Protein AF-A0A1I5FDC3-F1 (afdb_monomer_lite)

Structure (mmCIF, N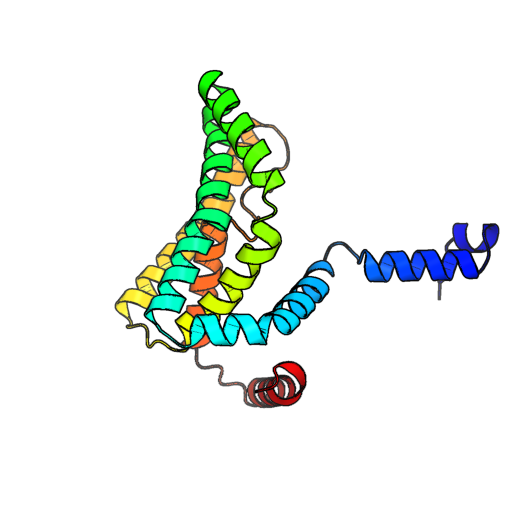/CA/C/O backbone):
data_AF-A0A1I5FDC3-F1
#
_entry.id   AF-A0A1I5FDC3-F1
#
loop_
_atom_site.group_PDB
_atom_site.id
_atom_site.type_symbol
_atom_site.label_atom_id
_atom_site.label_alt_id
_atom_site.label_comp_id
_atom_site.label_asym_id
_atom_site.label_entity_id
_atom_site.label_seq_id
_atom_site.pdbx_PDB_ins_code
_atom_site.Cartn_x
_atom_site.Cartn_y
_atom_site.Cartn_z
_atom_site.occupancy
_atom_site.B_iso_or_equiv
_atom_site.auth_seq_id
_atom_site.auth_comp_id
_atom_site.auth_asym_id
_atom_site.auth_atom_id
_atom_site.pdbx_PDB_model_num
ATOM 1 N N . MET A 1 1 ? -11.153 -38.551 -10.805 1.00 38.12 1 MET A N 1
ATOM 2 C CA . MET A 1 1 ? -10.184 -38.987 -9.777 1.00 38.12 1 MET A CA 1
ATOM 3 C C . MET A 1 1 ? -8.853 -39.238 -10.479 1.00 38.12 1 MET A C 1
ATOM 5 O O . MET A 1 1 ? -8.624 -40.324 -10.981 1.00 38.12 1 MET A O 1
ATOM 9 N N . HIS A 1 2 ? -8.048 -38.188 -10.652 1.00 42.88 2 HIS A N 1
ATOM 10 C CA . HIS A 1 2 ? -6.793 -38.204 -11.417 1.00 42.88 2 HIS A CA 1
ATOM 11 C C . HIS A 1 2 ? -5.701 -37.662 -10.485 1.00 42.88 2 HIS A C 1
ATOM 13 O O . HIS A 1 2 ? -5.327 -36.500 -10.564 1.00 42.88 2 HIS A O 1
ATOM 19 N N . LEU A 1 3 ? -5.344 -38.459 -9.472 1.00 46.28 3 LEU A N 1
ATOM 20 C CA . LEU A 1 3 ? -4.544 -38.018 -8.319 1.00 46.28 3 LEU A CA 1
ATOM 21 C C . LEU A 1 3 ? -3.097 -38.530 -8.324 1.00 46.28 3 LEU A C 1
ATOM 23 O O . LEU A 1 3 ? -2.400 -38.347 -7.336 1.00 46.28 3 LEU A O 1
ATOM 27 N N . MET A 1 4 ? -2.616 -39.148 -9.403 1.00 49.38 4 MET A N 1
ATOM 28 C CA . MET A 1 4 ? -1.212 -39.563 -9.480 1.00 49.38 4 MET A CA 1
ATOM 29 C C . MET A 1 4 ? -0.560 -38.978 -10.721 1.00 49.38 4 MET A C 1
ATOM 31 O O . MET A 1 4 ? -0.825 -39.400 -11.845 1.00 49.38 4 MET A O 1
ATOM 35 N N . ASN A 1 5 ? 0.280 -37.973 -10.478 1.00 59.38 5 ASN A N 1
ATOM 36 C CA . ASN A 1 5 ? 1.200 -37.432 -11.464 1.00 59.38 5 ASN A CA 1
ATOM 37 C C . ASN A 1 5 ? 2.228 -38.531 -11.804 1.00 59.38 5 ASN A C 1
ATOM 39 O O . ASN A 1 5 ? 2.586 -39.325 -10.931 1.00 59.38 5 ASN A O 1
ATOM 43 N N . LYS A 1 6 ? 2.697 -38.617 -13.056 1.00 56.75 6 LYS A N 1
ATOM 44 C CA . LYS A 1 6 ? 3.639 -39.677 -13.495 1.00 56.75 6 LYS A CA 1
ATOM 45 C C . LYS A 1 6 ? 4.889 -39.774 -12.603 1.00 56.75 6 LYS A C 1
ATOM 47 O O . LYS A 1 6 ? 5.353 -40.875 -12.329 1.00 56.75 6 LYS A O 1
ATOM 52 N N . ASP A 1 7 ? 5.328 -38.650 -12.046 1.00 55.31 7 ASP A N 1
ATOM 53 C CA . ASP A 1 7 ? 6.504 -38.551 -11.171 1.00 55.31 7 ASP A CA 1
ATOM 54 C C . ASP A 1 7 ? 6.332 -39.259 -9.812 1.00 55.31 7 ASP A C 1
ATOM 56 O O . ASP A 1 7 ? 7.310 -39.633 -9.162 1.00 55.31 7 ASP A O 1
ATOM 60 N N . THR A 1 8 ? 5.086 -39.465 -9.366 1.00 55.41 8 THR A N 1
ATOM 61 C CA . THR A 1 8 ? 4.764 -40.157 -8.106 1.00 55.41 8 THR A CA 1
ATOM 62 C C . THR A 1 8 ? 4.861 -41.677 -8.230 1.00 55.41 8 THR A C 1
ATOM 64 O O . THR A 1 8 ? 5.078 -42.368 -7.235 1.00 55.41 8 THR A O 1
ATOM 67 N N . LEU A 1 9 ? 4.702 -42.196 -9.450 1.00 59.31 9 LEU A N 1
ATOM 68 C CA . LEU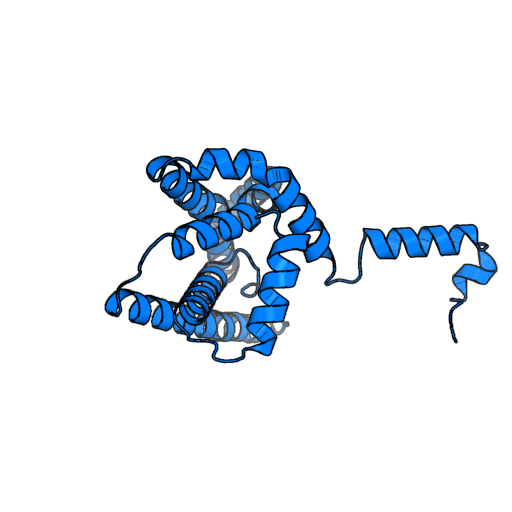 A 1 9 ? 4.831 -43.620 -9.763 1.00 59.31 9 LEU A CA 1
ATOM 69 C C . LEU A 1 9 ? 6.297 -44.060 -9.843 1.00 59.31 9 LEU A C 1
ATOM 71 O O . LEU A 1 9 ? 6.596 -45.182 -9.450 1.00 59.31 9 LEU A O 1
ATOM 75 N N . GLU A 1 10 ? 7.203 -43.186 -10.291 1.00 60.75 10 GLU A N 1
ATOM 76 C CA . GLU A 1 10 ? 8.637 -43.500 -10.413 1.00 60.75 10 GLU A CA 1
ATOM 77 C C . GLU A 1 10 ? 9.413 -43.351 -9.095 1.00 60.75 10 GLU A C 1
ATOM 79 O O . GLU A 1 10 ? 10.285 -44.166 -8.809 1.00 60.75 10 GLU A O 1
ATOM 84 N N . ASN A 1 11 ? 9.083 -42.357 -8.260 1.00 63.50 11 ASN A N 1
ATOM 85 C CA . ASN A 1 11 ? 9.856 -42.030 -7.048 1.00 63.50 11 ASN A CA 1
ATOM 86 C C . ASN A 1 11 ? 9.181 -42.460 -5.727 1.00 63.50 11 ASN A C 1
ATOM 88 O O . ASN A 1 11 ? 9.685 -42.185 -4.635 1.00 63.50 11 ASN A O 1
ATOM 92 N N . GLY A 1 12 ? 8.041 -43.150 -5.815 1.00 72.94 12 GLY A N 1
ATOM 93 C CA . GLY A 1 12 ? 7.299 -43.689 -4.677 1.00 72.94 12 GLY A CA 1
ATOM 94 C C . GLY A 1 12 ? 6.420 -42.673 -3.936 1.00 72.94 12 GLY A C 1
ATOM 95 O O . GLY A 1 12 ? 6.568 -41.454 -4.033 1.00 72.94 12 GLY A O 1
ATOM 96 N N . VAL A 1 13 ? 5.492 -43.202 -3.130 1.00 67.94 13 VAL A N 1
ATOM 97 C CA . VAL A 1 13 ? 4.475 -42.434 -2.378 1.00 67.94 13 VAL A CA 1
ATOM 98 C C . VAL A 1 13 ? 5.097 -41.376 -1.455 1.00 67.94 13 VAL A C 1
ATOM 100 O O . VAL A 1 13 ? 4.528 -40.302 -1.280 1.00 67.94 13 VAL A O 1
ATOM 103 N N . LEU A 1 14 ? 6.292 -41.642 -0.917 1.00 61.25 14 LEU A N 1
ATOM 104 C CA . LEU A 1 14 ? 7.059 -40.709 -0.083 1.00 61.25 14 LEU A CA 1
ATOM 105 C C . LEU A 1 14 ? 7.489 -39.443 -0.840 1.00 61.25 14 LEU A C 1
ATOM 107 O O . LEU A 1 14 ? 7.428 -38.351 -0.275 1.00 61.25 14 LEU A O 1
ATOM 111 N N . TYR A 1 15 ? 7.873 -39.564 -2.113 1.00 67.56 15 TYR A N 1
ATOM 112 C CA . TYR A 1 15 ? 8.213 -38.415 -2.952 1.00 67.56 15 TYR A CA 1
ATOM 113 C C . TYR A 1 15 ? 6.965 -37.601 -3.304 1.00 67.56 15 TYR A C 1
ATOM 115 O O . TYR A 1 15 ? 7.002 -36.378 -3.257 1.00 67.56 15 TYR A O 1
ATOM 123 N N . GLY A 1 16 ? 5.832 -38.270 -3.549 1.00 62.59 16 GLY A N 1
ATOM 124 C CA . GLY A 1 16 ? 4.531 -37.617 -3.715 1.00 62.59 16 GLY A CA 1
ATOM 125 C C . GLY A 1 16 ? 4.101 -36.822 -2.494 1.00 62.59 16 GLY A C 1
ATOM 126 O O . GLY A 1 16 ? 3.742 -35.659 -2.611 1.00 62.59 16 GLY A O 1
ATOM 127 N N . LEU A 1 17 ? 4.187 -37.425 -1.308 1.00 65.44 17 LEU A N 1
ATOM 128 C CA . LEU A 1 17 ? 3.871 -36.756 -0.046 1.00 65.44 17 LEU A CA 1
ATOM 129 C C . LEU A 1 17 ? 4.783 -35.553 0.197 1.00 65.44 17 LEU A C 1
ATOM 131 O O . LEU A 1 17 ? 4.289 -34.496 0.576 1.00 65.44 17 LEU A O 1
ATOM 135 N N . LYS A 1 18 ? 6.086 -35.679 -0.074 1.00 64.94 18 LYS A N 1
ATOM 136 C CA . LYS A 1 18 ? 7.032 -34.565 0.042 1.00 64.94 18 LYS A CA 1
ATOM 137 C C . LYS A 1 18 ? 6.744 -33.461 -0.978 1.00 64.94 18 LYS A C 1
ATOM 139 O O . LYS A 1 18 ? 6.656 -32.310 -0.584 1.00 64.94 18 LYS A O 1
ATOM 144 N N . ALA A 1 19 ? 6.498 -33.801 -2.241 1.00 63.66 19 ALA A N 1
ATOM 145 C CA . ALA A 1 19 ? 6.127 -32.842 -3.281 1.00 63.66 19 ALA A CA 1
ATOM 146 C C . ALA A 1 19 ? 4.790 -32.147 -2.978 1.00 63.66 19 ALA A C 1
ATOM 148 O O . ALA A 1 19 ? 4.642 -30.955 -3.234 1.00 63.66 19 ALA A O 1
ATOM 149 N N . HIS A 1 20 ? 3.830 -32.858 -2.381 1.00 65.19 20 HIS A N 1
ATOM 150 C CA . HIS A 1 20 ? 2.569 -32.275 -1.937 1.00 65.19 20 HIS A CA 1
ATOM 151 C C . HIS A 1 20 ? 2.756 -31.365 -0.723 1.00 65.19 20 HIS A C 1
ATOM 153 O O . HIS A 1 20 ? 2.217 -30.264 -0.724 1.00 65.19 20 HIS A O 1
ATOM 159 N N . LEU A 1 21 ? 3.554 -31.759 0.270 1.00 62.47 21 LEU A N 1
ATOM 160 C CA . LEU A 1 21 ? 3.891 -30.907 1.412 1.00 62.47 21 LEU A CA 1
ATOM 161 C C . LEU A 1 21 ? 4.668 -29.662 0.975 1.00 62.47 21 LEU A C 1
ATOM 163 O O . LEU A 1 21 ? 4.300 -28.561 1.372 1.00 62.47 21 LEU A O 1
ATOM 167 N N . ASP A 1 22 ? 5.651 -29.810 0.091 1.00 60.53 22 ASP A N 1
ATOM 168 C CA . ASP A 1 22 ? 6.374 -28.693 -0.513 1.00 60.53 22 ASP A CA 1
ATOM 169 C C . ASP A 1 22 ? 5.408 -27.812 -1.319 1.00 60.53 22 ASP A C 1
ATOM 171 O O . ASP A 1 22 ? 5.444 -26.600 -1.178 1.00 60.53 22 ASP A O 1
ATOM 175 N N . SER A 1 23 ? 4.452 -28.370 -2.070 1.00 61.12 23 SER A N 1
ATOM 176 C CA . SER A 1 23 ? 3.435 -27.577 -2.785 1.00 61.12 23 SER A CA 1
ATOM 177 C C . SER A 1 23 ? 2.420 -26.878 -1.866 1.00 61.12 23 SER A C 1
ATOM 179 O O . SER A 1 23 ? 1.880 -25.835 -2.230 1.00 61.12 23 SER A O 1
ATOM 181 N N . ILE A 1 24 ? 2.173 -27.417 -0.668 1.00 59.66 24 ILE A N 1
ATOM 182 C CA . ILE A 1 24 ? 1.307 -26.819 0.358 1.00 59.66 24 ILE A CA 1
ATOM 183 C C . ILE A 1 24 ? 2.050 -25.692 1.089 1.00 59.66 24 ILE A C 1
ATOM 185 O O . ILE A 1 24 ? 1.456 -24.651 1.360 1.00 59.66 24 ILE A O 1
ATOM 189 N N . VAL A 1 25 ? 3.342 -25.878 1.384 1.00 56.28 25 VAL A N 1
ATOM 190 C CA . VAL A 1 25 ? 4.191 -24.905 2.094 1.00 56.28 25 VAL A CA 1
ATOM 191 C C . VAL A 1 25 ? 4.669 -23.784 1.168 1.00 56.28 25 VAL A C 1
ATOM 193 O O . VAL A 1 25 ? 4.621 -22.618 1.549 1.00 56.28 25 VAL A O 1
ATOM 196 N N . VAL A 1 26 ? 5.093 -24.113 -0.054 1.00 55.84 26 VAL A N 1
ATOM 197 C CA . VAL A 1 26 ? 5.432 -23.139 -1.106 1.00 55.84 26 VAL A CA 1
ATOM 198 C C . VAL A 1 26 ? 4.159 -22.469 -1.625 1.00 55.84 26 VAL A C 1
ATOM 200 O O . VAL A 1 26 ? 4.188 -21.285 -1.954 1.00 55.84 26 VAL A O 1
ATOM 203 N N . GLY A 1 27 ? 3.035 -23.194 -1.596 1.00 50.19 27 GLY A N 1
ATOM 204 C CA . GLY A 1 27 ? 1.708 -22.704 -1.929 1.00 50.19 27 GLY A CA 1
ATOM 205 C C . GLY A 1 27 ? 1.568 -22.393 -3.417 1.00 50.19 27 GLY A C 1
ATOM 206 O O . GLY A 1 27 ? 2.437 -21.793 -4.045 1.00 50.19 27 GLY A O 1
ATOM 207 N N . HIS A 1 28 ? 0.428 -22.732 -4.017 1.00 52.84 28 HIS A N 1
ATOM 208 C CA . HIS A 1 28 ? 0.040 -22.091 -5.277 1.00 52.84 28 HIS A CA 1
ATOM 209 C C . HIS A 1 28 ? 0.196 -20.564 -5.142 1.00 52.84 28 HIS A C 1
ATOM 211 O O . HIS A 1 28 ? -0.069 -20.045 -4.058 1.00 52.84 28 HIS A O 1
ATOM 217 N N . TYR A 1 29 ? 0.590 -19.862 -6.217 1.00 53.91 29 TYR A N 1
ATOM 218 C CA . TYR A 1 29 ? 0.966 -18.430 -6.312 1.00 53.91 29 TYR A CA 1
ATOM 219 C C . TYR A 1 29 ? 0.094 -17.390 -5.551 1.00 53.91 29 TYR A C 1
ATOM 221 O O . TYR A 1 29 ? 0.435 -16.210 -5.499 1.00 53.91 29 TYR A O 1
ATOM 229 N N . HIS A 1 30 ? -1.018 -17.788 -4.932 1.00 59.91 30 HIS A N 1
ATOM 230 C CA . HIS A 1 30 ? -1.933 -16.957 -4.149 1.00 59.91 30 HIS A CA 1
ATOM 231 C C . HIS A 1 30 ? -2.002 -17.289 -2.642 1.00 59.91 30 HIS A C 1
ATOM 233 O O . HIS A 1 30 ? -2.590 -16.522 -1.886 1.00 59.91 30 HIS A O 1
ATOM 239 N N . MET A 1 31 ? -1.387 -18.379 -2.166 1.00 69.19 31 MET A N 1
ATOM 240 C CA . MET A 1 31 ? -1.463 -18.803 -0.753 1.00 69.19 31 MET A CA 1
ATOM 241 C C . MET A 1 31 ? -0.493 -18.064 0.176 1.00 69.19 31 MET A C 1
ATOM 243 O O . MET A 1 31 ? -0.625 -18.145 1.398 1.00 69.19 31 MET A O 1
ATOM 247 N N . TRP A 1 32 ? 0.449 -17.299 -0.380 1.00 72.31 32 TRP A N 1
ATOM 248 C CA . TRP A 1 32 ? 1.417 -16.510 0.389 1.00 72.31 32 TRP A CA 1
ATOM 249 C C . TRP A 1 32 ? 0.736 -15.551 1.386 1.00 72.31 32 TRP A C 1
ATOM 251 O O . TRP A 1 32 ? 1.273 -15.274 2.459 1.00 72.31 32 TRP A O 1
ATOM 261 N N . PHE A 1 33 ? -0.484 -15.104 1.074 1.00 72.44 33 PHE A N 1
ATOM 262 C CA . PHE A 1 33 ? -1.297 -14.263 1.948 1.00 72.44 33 PHE A CA 1
ATOM 263 C C . PHE A 1 33 ? -1.697 -14.962 3.262 1.00 72.44 33 PHE A C 1
ATOM 265 O O . PHE A 1 33 ? -1.785 -14.304 4.295 1.00 72.44 33 PHE A O 1
ATOM 272 N N . ILE A 1 34 ? -1.888 -16.287 3.273 1.00 78.94 34 ILE A N 1
ATOM 273 C CA . ILE A 1 34 ? -2.218 -17.034 4.501 1.00 78.94 34 ILE A CA 1
ATOM 274 C C . ILE A 1 34 ? -1.026 -17.019 5.462 1.00 78.94 34 ILE A C 1
ATOM 276 O O . ILE A 1 34 ? -1.185 -16.692 6.637 1.00 78.94 34 ILE A O 1
ATOM 280 N N . LEU A 1 35 ? 0.179 -17.313 4.959 1.00 77.50 35 LEU A N 1
ATOM 281 C CA . LEU A 1 35 ? 1.413 -17.250 5.752 1.00 77.50 35 LEU A CA 1
ATOM 282 C C . LEU A 1 35 ? 1.661 -15.835 6.281 1.00 77.50 35 LEU A C 1
ATOM 284 O O . LEU A 1 35 ? 2.028 -15.658 7.442 1.00 77.50 35 LEU A O 1
ATOM 288 N N . MET A 1 36 ? 1.387 -14.824 5.455 1.00 81.00 36 MET A N 1
ATOM 289 C CA . MET A 1 36 ? 1.435 -13.424 5.859 1.00 81.00 36 MET A CA 1
ATOM 290 C C . MET A 1 36 ? 0.449 -13.127 7.002 1.00 81.00 36 MET A C 1
ATOM 292 O O . MET A 1 36 ? 0.857 -12.528 7.994 1.00 81.00 36 MET A O 1
ATOM 296 N N . ILE A 1 37 ? -0.815 -13.570 6.920 1.00 83.06 37 ILE A N 1
ATOM 297 C CA . ILE A 1 37 ? -1.787 -13.412 8.016 1.00 83.06 37 ILE A CA 1
ATOM 298 C C . ILE A 1 37 ? -1.267 -14.076 9.293 1.00 83.06 37 ILE A C 1
ATOM 300 O O . ILE A 1 37 ? -1.260 -13.437 10.342 1.00 83.06 37 ILE A O 1
ATOM 304 N N . ILE A 1 38 ? -0.806 -15.328 9.219 1.00 82.50 38 ILE A N 1
ATOM 305 C CA . ILE A 1 38 ? -0.273 -16.049 10.384 1.00 82.50 38 ILE A CA 1
ATOM 306 C C . ILE A 1 38 ? 0.875 -15.248 11.021 1.00 82.50 38 ILE A C 1
ATOM 308 O O . ILE A 1 38 ? 0.863 -15.013 12.230 1.00 82.50 38 ILE A O 1
ATOM 312 N N . GLY A 1 39 ? 1.812 -14.742 10.210 1.00 82.38 39 GLY A N 1
ATOM 313 C CA . GLY A 1 39 ? 2.881 -13.842 10.653 1.00 82.38 39 GLY A CA 1
ATOM 314 C C . GLY A 1 39 ? 2.361 -12.589 11.361 1.00 82.38 39 GLY A C 1
ATOM 315 O O . GLY A 1 39 ? 2.822 -12.243 12.448 1.00 82.38 39 GLY A O 1
ATOM 316 N N . MET A 1 40 ? 1.343 -11.943 10.795 1.00 83.81 40 MET A N 1
ATOM 317 C CA . MET A 1 40 ? 0.713 -10.759 11.382 1.00 83.81 40 MET A CA 1
ATOM 318 C C . MET A 1 40 ? 0.045 -11.042 12.735 1.00 83.81 40 MET A C 1
ATOM 320 O O . MET A 1 40 ? 0.185 -10.247 13.671 1.00 83.81 40 MET A O 1
ATOM 324 N N . TYR A 1 41 ? -0.622 -12.188 12.885 1.00 84.94 41 TYR A N 1
ATOM 325 C CA . TYR A 1 41 ? -1.204 -12.601 14.164 1.00 84.94 41 TYR A CA 1
ATOM 326 C C . TYR A 1 41 ? -0.136 -12.898 15.216 1.00 84.94 41 TYR A C 1
ATOM 328 O O . TYR A 1 41 ? -0.259 -12.441 16.352 1.00 84.94 41 TYR A O 1
ATOM 336 N N . MET A 1 42 ? 0.961 -13.558 14.837 1.00 85.19 42 MET A N 1
ATOM 337 C CA . MET A 1 42 ? 2.102 -13.761 15.738 1.00 85.19 42 MET A CA 1
ATOM 338 C C . MET A 1 42 ? 2.723 -12.432 16.195 1.00 85.19 42 MET A C 1
ATOM 340 O O . MET A 1 42 ? 3.126 -12.300 17.349 1.00 85.19 42 MET A O 1
ATOM 344 N N . CYS A 1 43 ? 2.740 -11.415 15.328 1.00 84.75 43 CYS A N 1
ATOM 345 C CA . CYS A 1 43 ? 3.233 -10.074 15.651 1.00 84.75 43 CYS A CA 1
ATOM 346 C C . CYS A 1 43 ? 2.236 -9.212 16.450 1.00 84.75 43 CYS A C 1
ATOM 348 O O . CYS A 1 43 ? 2.617 -8.174 16.996 1.00 84.75 43 CYS A O 1
ATOM 350 N N . THR A 1 44 ? 0.971 -9.624 16.572 1.00 87.12 44 THR A N 1
ATOM 351 C CA . THR A 1 44 ? -0.092 -8.856 17.242 1.00 87.12 44 THR A CA 1
ATOM 352 C C . THR A 1 44 ? 0.248 -8.355 18.656 1.00 87.12 44 THR A C 1
ATOM 354 O O . THR A 1 44 ? -0.049 -7.190 18.925 1.00 87.12 44 THR A O 1
ATOM 357 N N . PRO A 1 45 ? 0.878 -9.114 19.580 1.00 87.25 45 PRO A N 1
ATOM 358 C CA . PRO A 1 45 ? 1.248 -8.577 20.897 1.00 87.25 45 PRO A CA 1
ATOM 359 C C . PRO A 1 45 ? 2.214 -7.383 20.821 1.00 8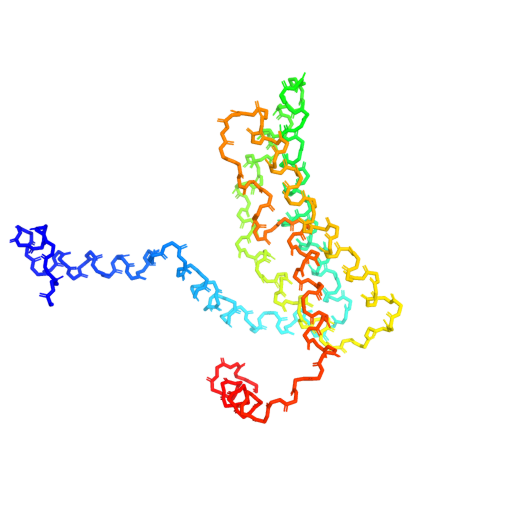7.25 45 PRO A C 1
ATOM 361 O O . PRO A 1 45 ? 2.119 -6.466 21.638 1.00 87.25 45 PRO A O 1
ATOM 364 N N . PHE A 1 46 ? 3.107 -7.351 19.828 1.00 85.31 46 PHE A N 1
ATOM 365 C CA . PHE A 1 46 ? 4.005 -6.219 19.594 1.00 85.31 46 PHE A CA 1
ATOM 366 C C . PHE A 1 46 ? 3.248 -5.035 18.991 1.00 85.31 46 PHE A C 1
ATOM 368 O O . PHE A 1 46 ? 3.370 -3.908 19.474 1.00 85.31 46 PHE A O 1
ATOM 375 N N . LEU A 1 47 ? 2.398 -5.297 17.994 1.00 87.69 47 LEU A N 1
ATOM 376 C CA . LEU A 1 47 ? 1.574 -4.267 17.358 1.00 87.69 47 LEU A CA 1
ATOM 377 C C . LEU A 1 47 ? 0.618 -3.614 18.362 1.00 87.69 47 LEU A C 1
ATOM 379 O O . LEU A 1 47 ? 0.485 -2.394 18.356 1.00 87.69 47 LEU A O 1
ATOM 383 N N . LYS A 1 48 ? 0.039 -4.385 19.295 1.00 87.44 48 LYS A N 1
ATOM 384 C CA . LYS A 1 48 ? -0.789 -3.867 20.399 1.00 87.44 48 LYS A CA 1
ATOM 385 C C . LYS A 1 48 ? -0.054 -2.824 21.247 1.00 87.44 48 LYS A C 1
ATOM 387 O O . LYS A 1 48 ? -0.658 -1.824 21.625 1.00 87.44 48 LYS A O 1
ATOM 392 N N . LYS A 1 49 ? 1.244 -3.012 21.513 1.00 88.44 49 LYS A N 1
ATOM 393 C CA . LYS A 1 49 ? 2.060 -2.019 22.235 1.00 88.44 49 LYS A CA 1
ATOM 394 C C . LYS A 1 49 ? 2.301 -0.763 21.398 1.00 88.44 49 LYS A C 1
ATOM 396 O O . LYS A 1 49 ? 2.239 0.336 21.935 1.00 88.44 49 LYS A O 1
ATOM 401 N N . ILE A 1 50 ? 2.522 -0.907 20.093 1.00 87.88 50 ILE A N 1
ATOM 402 C CA . ILE A 1 50 ? 2.741 0.223 19.173 1.00 87.88 50 ILE A CA 1
ATOM 403 C C . ILE A 1 50 ? 1.483 1.093 19.061 1.00 87.88 50 ILE A C 1
ATOM 405 O O . ILE A 1 50 ? 1.581 2.320 19.073 1.00 87.88 50 ILE A O 1
ATOM 409 N N . VAL A 1 51 ? 0.303 0.467 19.007 1.00 90.38 51 VAL A N 1
ATOM 410 C CA . VAL A 1 51 ? -0.980 1.177 18.869 1.00 90.38 51 VAL A CA 1
ATOM 411 C C . VAL A 1 51 ? -1.578 1.675 20.189 1.00 90.38 51 VAL A C 1
ATOM 413 O O . VAL A 1 51 ? -2.695 2.198 20.204 1.00 90.38 51 VAL A O 1
ATOM 416 N N . SER A 1 52 ? -0.857 1.495 21.300 1.00 89.19 52 SER A N 1
ATOM 417 C CA . SER A 1 52 ? -1.309 1.899 22.637 1.00 89.19 52 SER A CA 1
ATOM 418 C C . SER A 1 52 ? -1.467 3.418 22.740 1.00 89.19 52 SER A C 1
ATOM 420 O O . SER A 1 52 ? -2.493 3.910 23.209 1.00 89.19 52 SER A O 1
ATOM 422 N N . GLU A 1 53 ? -0.496 4.158 22.207 1.00 91.62 53 GLU A N 1
ATOM 423 C CA . GLU A 1 53 ? -0.489 5.614 22.168 1.00 91.62 53 GLU A CA 1
ATOM 424 C C . GLU A 1 53 ? -0.651 6.143 20.744 1.00 91.62 53 GLU A C 1
ATOM 426 O O . GLU A 1 53 ? -0.056 5.653 19.779 1.00 91.62 53 GLU A O 1
ATOM 431 N N . GLU A 1 54 ? -1.413 7.228 20.609 1.00 90.19 54 GLU A N 1
ATOM 432 C CA . GLU A 1 54 ? -1.652 7.867 19.317 1.00 90.19 54 GLU A CA 1
ATOM 433 C C . GLU A 1 54 ? -0.358 8.383 18.672 1.00 90.19 54 GLU A C 1
ATOM 435 O O . GLU A 1 54 ? -0.172 8.249 17.461 1.00 90.19 54 GLU A O 1
ATOM 440 N N . LYS A 1 55 ? 0.542 8.963 19.475 1.00 91.19 55 LYS A N 1
ATOM 441 C CA . LYS A 1 55 ? 1.820 9.502 18.996 1.00 91.19 55 LYS A CA 1
ATOM 442 C C . LYS A 1 55 ? 2.700 8.392 18.419 1.00 91.19 55 LYS A C 1
ATOM 444 O O . LYS A 1 55 ? 3.200 8.535 17.306 1.00 91.19 55 LYS A O 1
ATOM 449 N N . THR A 1 56 ? 2.816 7.274 19.132 1.00 90.56 56 THR A N 1
ATOM 450 C CA . THR A 1 56 ? 3.578 6.091 18.709 1.00 90.56 56 THR A CA 1
ATOM 451 C C . THR A 1 56 ? 2.975 5.451 17.464 1.00 90.56 56 THR A C 1
ATOM 453 O O . THR A 1 56 ? 3.703 5.132 16.528 1.00 90.56 56 THR A O 1
ATOM 456 N N . THR A 1 57 ? 1.643 5.372 17.387 1.00 91.69 57 THR A N 1
ATOM 457 C CA . THR A 1 57 ? 0.936 4.872 16.197 1.00 91.69 57 THR A CA 1
ATOM 458 C C . THR A 1 57 ? 1.247 5.721 14.963 1.00 91.69 57 THR A C 1
ATOM 460 O O . THR A 1 57 ? 1.618 5.192 13.918 1.00 91.69 57 THR A O 1
ATOM 463 N N . LYS A 1 58 ? 1.126 7.052 15.078 1.00 92.56 58 LYS A N 1
ATOM 464 C CA . LYS A 1 58 ? 1.421 7.992 13.984 1.00 92.56 58 LYS A CA 1
ATOM 465 C C . LYS A 1 58 ? 2.884 7.923 13.558 1.00 92.56 58 LYS A C 1
ATOM 467 O O . LYS A 1 58 ? 3.163 7.949 12.364 1.00 92.56 58 LYS A O 1
ATOM 472 N N . TYR A 1 59 ? 3.799 7.819 14.521 1.00 91.94 59 TYR A N 1
ATOM 473 C CA . TYR A 1 59 ? 5.225 7.680 14.247 1.00 91.94 59 TYR A CA 1
ATOM 474 C C . TYR A 1 59 ? 5.525 6.382 13.492 1.00 91.94 59 TYR A C 1
ATOM 476 O O . TYR A 1 59 ? 6.174 6.422 12.452 1.00 91.94 59 TYR A O 1
ATOM 484 N N . PHE A 1 60 ? 4.984 5.251 13.955 1.00 91.44 60 PHE A N 1
ATOM 485 C CA . PHE A 1 60 ? 5.120 3.962 13.279 1.00 91.44 60 PHE A CA 1
ATOM 486 C C . PHE A 1 60 ? 4.561 3.996 11.851 1.00 91.44 60 PHE A C 1
ATOM 488 O O . PHE A 1 60 ? 5.229 3.531 10.928 1.00 91.44 60 PHE A O 1
ATOM 495 N N . LEU A 1 61 ? 3.369 4.571 11.654 1.00 92.50 61 LEU A N 1
ATOM 496 C CA . LEU A 1 61 ? 2.759 4.701 10.329 1.00 92.50 61 LEU A CA 1
ATOM 497 C C . LEU A 1 61 ? 3.599 5.576 9.399 1.00 92.50 61 LEU A C 1
ATOM 499 O O . LEU A 1 61 ? 3.842 5.181 8.265 1.00 92.50 61 LEU A O 1
ATOM 503 N N . GLY A 1 62 ? 4.070 6.731 9.875 1.00 91.69 62 GLY A N 1
ATOM 504 C CA . GLY A 1 62 ? 4.918 7.623 9.086 1.00 91.69 62 GLY A CA 1
ATOM 505 C C . GLY A 1 62 ? 6.248 6.971 8.712 1.00 91.69 62 GLY A C 1
ATOM 506 O O . GLY A 1 62 ? 6.638 6.996 7.548 1.00 91.69 62 GLY A O 1
ATOM 507 N N . LEU A 1 63 ? 6.912 6.332 9.677 1.00 89.62 63 LEU A N 1
ATOM 508 C CA . LEU A 1 63 ? 8.186 5.656 9.452 1.00 89.62 63 LEU A CA 1
ATOM 509 C C . LEU A 1 63 ? 8.031 4.489 8.468 1.00 89.62 63 LEU A C 1
ATOM 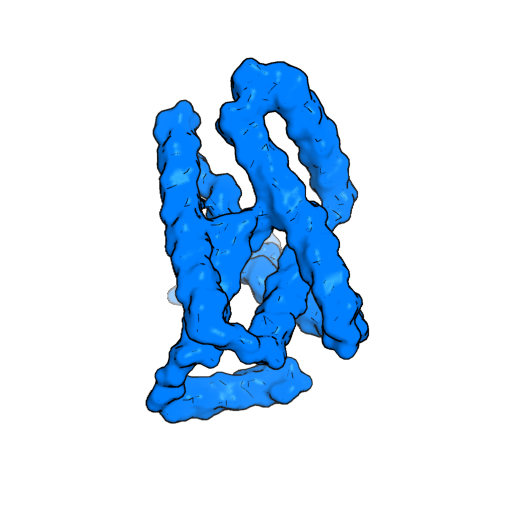511 O O . LEU A 1 63 ? 8.769 4.409 7.491 1.00 89.62 63 LEU A O 1
ATOM 515 N N . SER A 1 64 ? 7.035 3.626 8.680 1.00 89.31 64 SER A N 1
ATOM 516 C CA . SER A 1 64 ? 6.790 2.471 7.808 1.00 89.31 64 SER A CA 1
ATOM 517 C C . SER A 1 64 ? 6.362 2.906 6.408 1.00 89.31 64 SER A C 1
ATOM 519 O O . SER A 1 64 ? 6.839 2.345 5.427 1.00 89.31 64 SER A O 1
ATOM 521 N N . PHE A 1 65 ? 5.538 3.952 6.290 1.00 90.44 65 PHE A N 1
ATOM 522 C CA . PHE A 1 65 ? 5.173 4.517 4.992 1.00 90.44 65 PHE A CA 1
ATOM 523 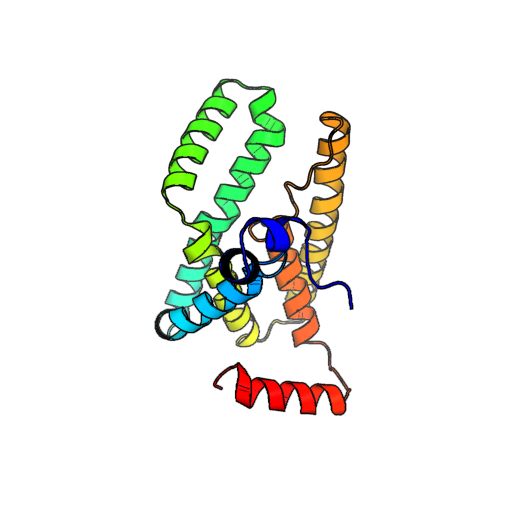C C . PHE A 1 65 ? 6.401 5.036 4.242 1.00 90.44 65 PHE A C 1
ATOM 525 O O . PHE A 1 65 ? 6.582 4.703 3.078 1.00 90.44 65 PHE A O 1
ATOM 532 N N . ILE A 1 66 ? 7.273 5.810 4.896 1.00 88.44 66 ILE A N 1
ATOM 533 C CA . ILE A 1 66 ? 8.461 6.370 4.243 1.00 88.44 66 ILE A CA 1
ATOM 534 C C . ILE A 1 66 ? 9.406 5.252 3.791 1.00 88.44 66 ILE A C 1
ATOM 536 O O . ILE A 1 66 ? 9.783 5.201 2.622 1.00 88.44 66 ILE A O 1
ATOM 540 N N . PHE A 1 67 ? 9.770 4.346 4.699 1.00 83.25 67 PHE A N 1
ATOM 541 C CA . PHE A 1 67 ? 10.833 3.373 4.449 1.00 83.25 67 PHE A CA 1
ATOM 542 C C . PHE A 1 67 ? 10.395 2.146 3.647 1.00 83.25 67 PHE A C 1
ATOM 544 O O . PHE A 1 67 ? 11.193 1.645 2.859 1.00 83.25 67 PHE A O 1
ATOM 551 N N . ALA A 1 68 ? 9.162 1.662 3.820 1.00 83.50 68 ALA A N 1
ATOM 552 C CA . ALA A 1 68 ? 8.701 0.446 3.146 1.00 83.50 68 ALA A CA 1
ATOM 553 C C . ALA A 1 68 ? 7.944 0.722 1.835 1.00 83.50 68 ALA A C 1
ATOM 555 O O . ALA A 1 68 ? 7.951 -0.123 0.943 1.00 83.50 68 ALA A O 1
ATOM 556 N N . ILE A 1 69 ? 7.290 1.883 1.708 1.00 87.62 69 ILE A N 1
ATOM 557 C CA . ILE A 1 69 ? 6.369 2.176 0.593 1.00 87.62 69 ILE A CA 1
ATOM 558 C C . ILE A 1 69 ? 6.885 3.342 -0.252 1.00 87.62 69 ILE A C 1
ATOM 560 O O . ILE A 1 69 ? 7.035 3.230 -1.461 1.00 87.62 69 ILE A O 1
ATOM 564 N N . PHE A 1 70 ? 7.159 4.492 0.361 1.00 88.75 70 PHE A N 1
ATOM 565 C CA . PHE A 1 70 ? 7.448 5.711 -0.387 1.00 88.75 70 PHE A CA 1
ATOM 566 C C . PHE A 1 70 ? 8.813 5.651 -1.076 1.00 88.75 70 PHE A C 1
ATOM 568 O O . PHE A 1 70 ? 8.908 5.912 -2.272 1.00 88.75 70 PHE A O 1
ATOM 575 N N . ILE A 1 71 ? 9.868 5.276 -0.346 1.00 85.00 71 ILE A N 1
ATOM 576 C CA . ILE A 1 71 ? 11.220 5.164 -0.910 1.00 85.00 71 ILE A CA 1
ATOM 577 C C . ILE A 1 71 ? 11.255 4.113 -2.025 1.00 85.00 71 ILE A C 1
ATOM 579 O O . ILE A 1 71 ? 11.769 4.393 -3.105 1.00 85.00 71 ILE A O 1
ATOM 583 N N . THR A 1 72 ? 10.678 2.932 -1.792 1.00 82.94 72 THR A N 1
ATOM 584 C CA . THR A 1 72 ? 10.634 1.833 -2.772 1.00 82.94 72 THR A CA 1
ATOM 585 C C . THR A 1 72 ? 9.888 2.247 -4.043 1.00 82.94 72 THR A C 1
ATOM 587 O O . THR A 1 72 ? 10.407 2.059 -5.143 1.00 82.94 72 THR A O 1
ATOM 590 N N . TRP A 1 73 ? 8.743 2.918 -3.902 1.00 85.31 73 TRP A N 1
ATOM 591 C CA . TRP A 1 73 ? 7.958 3.434 -5.024 1.00 85.31 73 TRP A CA 1
ATOM 592 C C . TRP A 1 73 ? 8.683 4.533 -5.821 1.00 85.31 73 TRP A C 1
ATOM 594 O O . TRP A 1 73 ? 8.677 4.516 -7.051 1.00 85.31 73 TRP A O 1
ATOM 604 N N . ILE A 1 74 ? 9.372 5.467 -5.151 1.00 85.88 74 ILE A N 1
ATOM 605 C CA . ILE A 1 74 ? 10.156 6.520 -5.823 1.00 85.88 74 ILE A CA 1
ATOM 606 C C . ILE A 1 74 ? 11.358 5.940 -6.574 1.00 85.88 74 ILE A C 1
ATOM 608 O O . ILE A 1 74 ? 11.659 6.383 -7.686 1.00 85.88 74 ILE A O 1
ATOM 612 N N . ILE A 1 75 ? 12.042 4.947 -5.999 1.00 82.75 75 ILE A N 1
ATOM 613 C CA . ILE A 1 75 ? 13.142 4.246 -6.674 1.00 82.75 75 ILE A CA 1
ATOM 614 C C . ILE A 1 75 ? 12.627 3.584 -7.952 1.00 82.75 75 ILE A C 1
ATOM 616 O O . ILE A 1 75 ? 13.258 3.720 -8.998 1.00 82.75 75 ILE A O 1
ATOM 620 N N . GLN A 1 76 ? 11.470 2.924 -7.884 1.00 83.19 76 GLN A N 1
ATOM 621 C CA . GLN A 1 76 ? 10.849 2.270 -9.032 1.00 83.19 76 GLN A CA 1
ATOM 622 C C . GLN A 1 76 ? 10.483 3.272 -10.136 1.00 83.19 76 GLN A C 1
ATOM 624 O O . GLN A 1 76 ? 10.897 3.093 -11.280 1.00 83.19 76 GLN A O 1
ATOM 629 N N . LEU A 1 77 ? 9.834 4.388 -9.784 1.00 84.50 77 LEU A N 1
ATOM 630 C CA . LEU A 1 77 ? 9.541 5.475 -10.728 1.00 84.50 77 LEU A CA 1
ATOM 631 C C . LEU A 1 77 ? 10.807 6.052 -11.369 1.00 84.50 77 LEU A C 1
ATOM 633 O O . LEU A 1 77 ? 10.851 6.307 -12.572 1.00 84.50 77 LEU A O 1
ATOM 637 N N . THR A 1 78 ? 11.853 6.257 -10.570 1.00 82.25 78 THR A N 1
ATOM 638 C CA . THR A 1 78 ? 13.129 6.786 -11.064 1.00 82.25 78 THR A CA 1
ATOM 639 C C . THR A 1 78 ? 13.794 5.794 -12.014 1.00 82.25 78 THR A C 1
ATOM 641 O O . THR A 1 78 ? 14.340 6.211 -13.034 1.00 82.25 78 THR A O 1
ATOM 644 N N . ASN A 1 79 ? 13.720 4.494 -11.728 1.00 80.38 79 ASN A N 1
ATOM 645 C CA . ASN A 1 79 ? 14.255 3.455 -12.599 1.00 80.38 79 ASN A CA 1
ATOM 646 C C . ASN A 1 79 ? 13.534 3.442 -13.959 1.00 80.38 79 ASN A C 1
ATOM 648 O O . ASN A 1 79 ? 14.168 3.596 -15.002 1.00 80.38 79 ASN A O 1
ATOM 652 N N . ASP A 1 80 ? 12.201 3.390 -13.933 1.00 79.06 80 ASP A N 1
ATOM 653 C CA . ASP A 1 80 ? 11.381 3.221 -15.136 1.00 79.06 80 ASP A CA 1
ATOM 654 C C . ASP A 1 80 ? 11.363 4.468 -16.043 1.00 79.06 80 ASP A C 1
ATOM 656 O O . ASP A 1 80 ? 11.249 4.352 -17.266 1.00 79.06 80 ASP A O 1
ATOM 660 N N . PHE A 1 81 ? 11.488 5.678 -15.477 1.00 77.88 81 PHE A N 1
ATOM 661 C CA . PHE A 1 81 ? 11.355 6.931 -16.237 1.00 77.88 81 PHE A CA 1
ATOM 662 C C . PHE A 1 81 ? 12.649 7.737 -16.416 1.00 77.88 81 PHE A C 1
ATOM 664 O O . PHE A 1 81 ? 12.749 8.493 -17.388 1.00 77.88 81 PHE A O 1
ATOM 671 N N . ILE A 1 82 ? 13.622 7.619 -15.505 1.00 74.12 82 ILE A N 1
ATOM 672 C CA . ILE A 1 82 ? 14.796 8.512 -15.444 1.00 74.12 82 ILE A CA 1
ATOM 673 C C . ILE A 1 82 ? 16.105 7.749 -15.681 1.00 74.12 82 ILE A C 1
ATOM 675 O O . ILE A 1 82 ? 16.946 8.219 -16.449 1.00 74.12 82 ILE A O 1
ATOM 679 N N . ALA A 1 83 ? 16.288 6.580 -15.061 1.00 65.88 83 ALA A N 1
ATOM 680 C CA . ALA A 1 83 ? 17.546 5.831 -15.101 1.00 65.88 83 ALA A CA 1
ATOM 681 C C . ALA A 1 83 ? 17.927 5.379 -16.517 1.00 65.88 83 ALA A C 1
ATOM 683 O O . ALA A 1 83 ? 19.104 5.396 -16.861 1.00 65.88 83 ALA A O 1
ATOM 684 N N . TYR A 1 84 ? 16.942 5.093 -17.373 1.00 63.34 84 TYR A N 1
ATOM 685 C CA . TYR A 1 84 ? 17.178 4.776 -18.785 1.00 63.34 84 TYR A CA 1
ATOM 686 C C . TYR A 1 84 ? 17.885 5.906 -19.563 1.00 63.34 84 TYR A C 1
ATOM 688 O O . TYR A 1 84 ? 18.557 5.649 -20.557 1.00 63.34 84 TYR A O 1
ATOM 696 N N . LYS A 1 85 ? 17.743 7.168 -19.129 1.00 63.31 85 LYS A N 1
ATOM 697 C CA . LYS A 1 85 ? 18.303 8.340 -19.827 1.00 63.31 85 LYS A CA 1
ATOM 698 C C . LYS A 1 85 ? 19.574 8.901 -19.186 1.00 63.31 85 LYS A C 1
ATOM 700 O O . LYS A 1 85 ? 20.296 9.628 -19.858 1.00 63.31 85 LYS A O 1
ATOM 705 N N . ASN A 1 86 ? 19.837 8.601 -17.912 1.00 71.44 86 ASN A N 1
ATOM 706 C CA . ASN A 1 86 ? 20.906 9.224 -17.129 1.00 71.44 86 ASN A CA 1
ATOM 707 C C . ASN A 1 86 ? 21.733 8.175 -16.367 1.00 71.44 86 ASN A C 1
ATOM 709 O O . ASN A 1 86 ? 21.261 7.608 -15.381 1.00 71.44 86 ASN A O 1
ATOM 713 N N . ASP A 1 87 ? 23.003 8.004 -16.750 1.00 72.56 87 ASP A N 1
ATOM 714 C CA . ASP A 1 87 ? 23.943 7.048 -16.129 1.00 72.56 87 ASP A CA 1
ATOM 715 C C . ASP A 1 87 ? 24.144 7.293 -14.617 1.00 72.56 87 ASP A C 1
ATOM 717 O O . ASP A 1 87 ? 24.225 6.360 -13.817 1.00 72.56 87 ASP A O 1
ATOM 721 N N . PHE A 1 88 ? 24.133 8.561 -14.187 1.00 71.50 88 PHE A N 1
ATOM 722 C CA . PHE A 1 88 ? 24.200 8.916 -12.765 1.00 71.50 88 PHE A CA 1
ATOM 723 C C . PHE A 1 88 ? 22.965 8.437 -11.986 1.00 71.50 88 PHE A C 1
ATOM 725 O O . PHE A 1 88 ? 23.096 7.881 -10.897 1.00 71.50 88 PHE A O 1
ATOM 732 N N . ALA A 1 89 ? 21.766 8.597 -12.557 1.00 68.06 89 ALA A N 1
ATOM 733 C CA . ALA A 1 89 ? 20.529 8.140 -11.927 1.00 68.06 89 ALA A CA 1
ATOM 734 C C . ALA A 1 89 ? 20.479 6.607 -11.849 1.00 68.06 89 ALA A C 1
ATOM 736 O O . ALA A 1 89 ? 20.073 6.071 -10.822 1.00 68.06 89 ALA A O 1
ATOM 737 N N . ALA A 1 90 ? 20.968 5.905 -12.877 1.00 70.12 90 ALA A N 1
ATOM 738 C CA . ALA A 1 90 ? 21.087 4.448 -12.867 1.00 70.12 90 ALA A CA 1
ATOM 739 C C . ALA A 1 90 ? 22.024 3.941 -11.755 1.00 70.12 90 ALA A C 1
ATOM 741 O O . ALA A 1 90 ? 21.675 3.008 -11.031 1.00 70.12 90 ALA A O 1
ATOM 742 N N . LYS A 1 91 ? 23.175 4.597 -11.544 1.00 72.00 91 LYS A N 1
ATOM 743 C CA . LYS A 1 91 ? 24.108 4.266 -10.450 1.00 72.00 91 LYS A CA 1
ATOM 744 C C . LYS A 1 91 ? 23.507 4.510 -9.066 1.00 72.00 91 LYS A C 1
ATOM 746 O O . LYS A 1 91 ? 23.656 3.665 -8.185 1.00 72.00 91 LYS A O 1
ATOM 751 N N . VAL A 1 92 ? 22.804 5.629 -8.873 1.00 71.50 92 VAL A N 1
ATOM 752 C CA . VAL A 1 92 ? 22.135 5.941 -7.597 1.00 71.50 92 VAL A CA 1
ATOM 753 C C . VAL A 1 92 ? 21.016 4.937 -7.311 1.00 71.50 92 VAL A C 1
ATOM 755 O O . VAL A 1 92 ? 20.971 4.376 -6.219 1.00 71.50 92 VAL A O 1
ATOM 758 N N . VAL A 1 93 ? 20.162 4.645 -8.295 1.00 72.94 93 VAL A N 1
ATOM 759 C CA . VAL A 1 93 ? 19.098 3.635 -8.177 1.00 72.94 93 VAL A CA 1
ATOM 760 C C . VAL A 1 93 ? 19.686 2.260 -7.850 1.00 72.94 93 VAL A C 1
ATOM 762 O O . VAL A 1 93 ? 19.212 1.605 -6.925 1.00 72.94 93 VAL A O 1
ATOM 765 N N . GLY A 1 94 ? 20.752 1.842 -8.540 1.00 68.75 94 GLY A N 1
ATOM 766 C CA . GLY A 1 94 ? 21.424 0.565 -8.291 1.00 68.75 94 GLY A CA 1
ATOM 767 C C . GLY A 1 94 ? 22.023 0.461 -6.885 1.00 68.75 94 GLY A C 1
ATOM 768 O O . GLY A 1 94 ? 21.808 -0.537 -6.193 1.00 68.75 94 GLY A O 1
ATOM 769 N N . ALA A 1 95 ? 22.709 1.507 -6.414 1.00 67.19 95 ALA A N 1
ATOM 770 C CA . ALA A 1 95 ? 23.279 1.536 -5.069 1.00 67.19 95 ALA A CA 1
ATOM 771 C C . ALA A 1 95 ? 22.185 1.485 -3.992 1.00 67.19 95 ALA A C 1
ATOM 773 O O . ALA A 1 95 ? 22.279 0.721 -3.032 1.00 67.19 95 ALA A O 1
ATOM 774 N N . VAL A 1 96 ? 21.117 2.264 -4.159 1.00 68.19 96 VAL A N 1
ATOM 775 C CA . VAL A 1 96 ? 20.021 2.322 -3.189 1.00 68.19 96 VAL A CA 1
ATOM 776 C C . VAL A 1 96 ? 19.221 1.014 -3.182 1.00 68.19 96 VAL A C 1
ATOM 778 O O . VAL A 1 96 ? 18.925 0.498 -2.106 1.00 68.19 96 VAL A O 1
ATOM 781 N N . ASN A 1 97 ? 18.940 0.419 -4.344 1.00 70.56 97 ASN A N 1
ATOM 782 C CA . ASN A 1 97 ? 18.195 -0.839 -4.435 1.00 70.56 97 ASN A CA 1
ATOM 783 C C . ASN A 1 97 ? 18.947 -2.013 -3.787 1.00 70.56 97 ASN A C 1
ATOM 785 O O . ASN A 1 97 ? 18.349 -2.810 -3.063 1.00 70.56 97 ASN A O 1
ATOM 789 N N . THR A 1 98 ? 20.267 -2.093 -3.986 1.00 66.38 98 THR A N 1
ATOM 790 C CA . THR A 1 98 ? 21.112 -3.130 -3.365 1.00 66.38 98 THR A CA 1
ATOM 791 C C . THR A 1 98 ? 21.115 -3.007 -1.838 1.00 66.38 98 THR A C 1
ATOM 793 O O . THR A 1 98 ? 20.973 -4.002 -1.122 1.00 66.38 98 THR A O 1
ATOM 796 N N . ASN A 1 99 ? 21.195 -1.776 -1.326 1.00 66.06 99 ASN A N 1
ATOM 797 C CA . ASN A 1 99 ? 21.147 -1.513 0.110 1.00 66.06 99 ASN A CA 1
ATOM 798 C C . ASN A 1 99 ? 19.756 -1.795 0.705 1.00 66.06 99 ASN A C 1
ATOM 800 O O . ASN A 1 99 ? 19.669 -2.472 1.724 1.00 66.06 99 ASN A O 1
ATOM 804 N N . LEU A 1 100 ? 18.663 -1.367 0.059 1.00 63.72 100 LEU A N 1
ATOM 805 C CA . LEU A 1 100 ? 17.303 -1.636 0.553 1.00 63.72 100 LEU A CA 1
ATOM 806 C C . LEU A 1 100 ? 16.944 -3.124 0.530 1.00 63.72 100 LEU A C 1
ATOM 808 O O . LEU A 1 100 ? 16.333 -3.617 1.478 1.00 63.72 100 LEU A O 1
ATOM 812 N N . SER A 1 101 ? 17.338 -3.843 -0.525 1.00 62.06 101 SER A N 1
ATOM 813 C CA . SER A 1 101 ? 17.100 -5.288 -0.635 1.00 62.06 101 SER A CA 1
ATOM 814 C C . SER A 1 101 ? 17.787 -6.049 0.499 1.00 62.06 101 SER A C 1
ATOM 816 O O . SER A 1 101 ? 17.217 -6.986 1.051 1.00 62.06 101 SER A O 1
ATOM 818 N N . SER A 1 102 ? 18.968 -5.582 0.915 1.00 58.94 102 SER A N 1
ATOM 819 C CA . SER A 1 102 ? 19.721 -6.147 2.041 1.00 58.94 102 SER A CA 1
ATOM 820 C C . SER A 1 102 ? 19.067 -5.881 3.404 1.00 58.94 102 SER A C 1
ATOM 822 O O . SER A 1 102 ? 19.334 -6.598 4.363 1.00 58.94 102 SER A O 1
ATOM 824 N N . MET A 1 103 ? 18.196 -4.871 3.510 1.00 54.03 103 MET A N 1
ATOM 825 C CA . MET A 1 103 ? 17.517 -4.515 4.761 1.00 54.03 103 MET A CA 1
ATOM 826 C C . MET A 1 103 ? 16.203 -5.285 4.988 1.00 54.03 103 MET A C 1
ATOM 828 O O . MET A 1 103 ? 15.612 -5.142 6.055 1.00 54.03 103 MET A O 1
ATOM 832 N N . CYS A 1 104 ? 15.721 -6.082 4.019 1.00 58.28 104 CYS A N 1
ATOM 833 C CA . CYS A 1 104 ? 14.504 -6.914 4.114 1.00 58.28 104 CYS A CA 1
ATOM 834 C C . CYS A 1 104 ? 13.256 -6.202 4.699 1.00 58.28 104 CYS A C 1
ATOM 836 O O . CYS A 1 104 ? 12.369 -6.841 5.270 1.00 58.28 104 CYS A O 1
ATOM 838 N N . MET A 1 105 ? 13.154 -4.873 4.559 1.00 57.41 105 MET A N 1
ATOM 839 C CA . MET A 1 105 ? 12.182 -4.067 5.316 1.00 57.41 105 MET A CA 1
ATOM 840 C C . MET A 1 105 ? 10.723 -4.308 4.908 1.00 57.41 105 MET A C 1
ATOM 842 O O . MET A 1 105 ? 9.825 -4.199 5.744 1.00 57.41 105 MET A O 1
ATOM 846 N N . ASN A 1 106 ? 10.472 -4.703 3.658 1.00 56.47 106 ASN A N 1
ATOM 847 C CA . ASN A 1 106 ? 9.117 -4.877 3.122 1.00 56.47 106 ASN A CA 1
ATOM 848 C C . ASN A 1 106 ? 8.332 -6.002 3.813 1.00 56.47 106 ASN A C 1
ATOM 850 O O . ASN A 1 106 ? 7.121 -5.888 3.982 1.00 56.47 106 ASN A O 1
ATOM 854 N N . MET A 1 107 ? 9.008 -7.067 4.256 1.00 49.34 107 MET A N 1
ATOM 855 C CA . MET A 1 107 ? 8.341 -8.203 4.899 1.00 49.34 107 MET A CA 1
ATOM 856 C C . MET A 1 107 ? 7.884 -7.867 6.325 1.00 49.34 107 MET A C 1
ATOM 858 O O . MET A 1 107 ? 6.793 -8.260 6.730 1.00 49.34 107 MET A O 1
ATOM 862 N N . VAL A 1 108 ? 8.693 -7.111 7.075 1.00 57.69 108 VAL A N 1
ATOM 863 C CA . VAL A 1 108 ? 8.424 -6.801 8.490 1.00 57.69 108 VAL A CA 1
ATOM 864 C C . VAL A 1 108 ? 7.565 -5.544 8.645 1.00 57.69 108 VAL A C 1
ATOM 866 O O . VAL A 1 108 ? 6.661 -5.519 9.482 1.00 57.69 108 VAL A O 1
ATOM 869 N N . LEU A 1 109 ? 7.810 -4.505 7.839 1.00 65.69 109 LEU A N 1
ATOM 870 C CA . LEU A 1 109 ? 7.148 -3.198 7.964 1.00 65.69 109 LEU A CA 1
ATOM 871 C C . LEU A 1 109 ? 5.991 -3.000 6.980 1.00 65.69 109 LEU A C 1
ATOM 873 O O . LEU A 1 109 ? 5.072 -2.236 7.264 1.00 65.69 109 LEU A O 1
ATOM 877 N N . GLY A 1 110 ? 6.004 -3.689 5.839 1.00 72.94 110 GLY A N 1
ATOM 878 C CA . GLY A 1 110 ? 5.017 -3.466 4.786 1.00 72.94 110 GLY A CA 1
ATOM 879 C C . GLY A 1 110 ? 3.610 -3.919 5.183 1.00 72.94 110 GLY A C 1
ATOM 880 O O . GLY A 1 110 ? 2.665 -3.133 5.175 1.00 72.94 110 GLY A O 1
ATOM 881 N N . PHE A 1 111 ? 3.434 -5.191 5.549 1.00 83.25 111 PHE A N 1
ATOM 882 C CA . PHE A 1 111 ? 2.100 -5.704 5.902 1.00 83.25 111 PHE A CA 1
ATOM 883 C C . PHE A 1 111 ? 1.629 -5.236 7.281 1.00 83.25 111 PHE A C 1
ATOM 885 O O . PHE A 1 111 ? 0.434 -5.018 7.497 1.00 83.25 111 PHE A O 1
ATOM 892 N N . SER A 1 112 ? 2.567 -4.994 8.199 1.00 87.19 112 SER A N 1
ATOM 893 C CA . SER A 1 112 ? 2.259 -4.412 9.504 1.00 87.19 112 SER A CA 1
ATOM 894 C C . SER A 1 112 ? 1.800 -2.961 9.409 1.00 87.19 112 SER A C 1
ATOM 896 O O . SER A 1 112 ? 0.911 -2.571 10.168 1.00 87.19 112 SER A O 1
ATOM 898 N N . PHE A 1 113 ? 2.295 -2.197 8.429 1.00 90.69 113 PHE A N 1
ATOM 899 C CA . PHE A 1 113 ? 1.749 -0.886 8.096 1.00 90.69 113 PHE A CA 1
ATOM 900 C C . PHE A 1 113 ? 0.259 -0.966 7.758 1.00 90.69 113 PHE A C 1
ATOM 902 O O . PHE A 1 113 ? -0.525 -0.263 8.390 1.00 90.69 113 PHE A O 1
ATOM 909 N N . TYR A 1 114 ? -0.157 -1.843 6.836 1.00 90.06 114 TYR A N 1
ATOM 910 C CA . TYR A 1 114 ? -1.571 -1.973 6.459 1.00 90.06 114 TYR A CA 1
ATOM 911 C C . TYR A 1 114 ? -2.463 -2.373 7.634 1.00 90.06 114 TYR A C 1
ATOM 913 O O . TYR A 1 114 ? -3.551 -1.821 7.806 1.00 90.06 114 TYR A O 1
ATOM 921 N N . PHE A 1 115 ? -1.989 -3.294 8.472 1.00 89.75 115 PHE A N 1
ATOM 922 C CA . PHE A 1 115 ? -2.728 -3.748 9.645 1.00 89.75 115 PHE A CA 1
ATOM 923 C C . PHE A 1 115 ? -2.939 -2.622 10.668 1.00 89.75 115 PHE A C 1
ATOM 925 O O . PHE A 1 115 ? -4.061 -2.376 11.115 1.00 89.75 115 PHE A O 1
ATOM 932 N N . VAL A 1 116 ? -1.876 -1.883 10.999 1.00 91.75 116 VAL A N 1
ATOM 933 C CA . VAL A 1 116 ? -1.956 -0.743 11.923 1.00 91.75 116 VAL A CA 1
ATOM 934 C C . VAL A 1 116 ? -2.735 0.422 11.308 1.00 91.75 116 VAL A C 1
ATOM 936 O O . VAL A 1 116 ? -3.484 1.094 12.017 1.00 91.75 116 VAL A O 1
ATOM 939 N N . LEU A 1 117 ? -2.606 0.654 9.998 1.00 93.25 117 LEU A N 1
ATOM 940 C CA . LEU A 1 117 ? -3.319 1.709 9.282 1.00 93.25 117 LEU A CA 1
ATOM 941 C C . LEU A 1 117 ? -4.826 1.462 9.307 1.00 93.25 117 LEU A C 1
ATOM 943 O O . LEU A 1 117 ? -5.576 2.379 9.631 1.00 93.25 117 LEU A O 1
ATOM 947 N N . GLY A 1 118 ? -5.263 0.230 9.032 1.00 91.50 118 GLY A N 1
ATOM 948 C CA . GLY A 1 118 ? -6.669 -0.158 9.123 1.00 91.50 118 GLY A CA 1
ATOM 949 C C . GLY A 1 118 ? -7.237 0.077 10.524 1.00 91.50 118 GLY A C 1
ATOM 950 O O . GLY A 1 118 ? -8.269 0.729 10.664 1.00 91.50 118 GLY A O 1
ATOM 951 N N . TYR A 1 119 ? -6.521 -0.350 11.570 1.00 91.31 119 TYR A N 1
ATOM 952 C CA . TYR A 1 119 ? -6.911 -0.083 12.962 1.00 91.31 119 TYR A CA 1
ATOM 953 C C . TYR A 1 119 ? -6.987 1.423 13.276 1.00 91.31 119 TYR A C 1
ATOM 955 O O . TYR A 1 119 ? -7.926 1.900 13.918 1.00 91.31 119 TYR A O 1
ATOM 963 N N . TYR A 1 120 ? -6.012 2.201 12.803 1.00 92.06 120 TYR A N 1
ATOM 964 C CA . TYR A 1 120 ? -5.963 3.646 13.015 1.00 92.06 120 TYR A CA 1
ATOM 965 C C . TYR A 1 120 ? -7.115 4.385 12.315 1.00 92.06 120 TYR A C 1
ATOM 967 O O . TYR A 1 120 ? -7.702 5.304 12.897 1.00 92.06 120 TYR A O 1
ATOM 975 N N . LEU A 1 121 ? -7.453 3.984 11.085 1.00 91.50 121 LEU A N 1
ATOM 976 C CA . LEU A 1 121 ? -8.582 4.527 10.332 1.00 91.50 121 LEU A CA 1
ATOM 977 C C . LEU A 1 121 ? -9.915 4.137 10.966 1.00 91.50 121 LEU A C 1
ATOM 979 O O . LEU A 1 121 ? -10.812 4.977 11.032 1.00 91.50 121 LEU A O 1
ATOM 983 N N . ASP A 1 122 ? -10.042 2.919 11.490 1.00 89.38 122 ASP A N 1
ATOM 984 C CA . ASP A 1 122 ? -11.265 2.445 12.131 1.00 89.38 122 ASP A CA 1
ATOM 985 C C . ASP A 1 122 ? -11.571 3.180 13.450 1.00 89.38 122 ASP A C 1
ATOM 987 O O . ASP A 1 122 ? -12.685 3.665 13.671 1.00 89.38 122 ASP A O 1
ATOM 991 N N . LYS A 1 123 ? -10.555 3.435 14.279 1.00 87.44 123 LYS A N 1
ATOM 992 C CA . LYS A 1 123 ? -10.736 4.164 15.546 1.00 87.44 123 LYS A CA 1
ATOM 993 C C . LYS A 1 123 ? -11.175 5.627 15.362 1.00 87.44 123 LYS A C 1
ATOM 995 O O . LYS A 1 123 ? -11.722 6.231 16.285 1.00 87.44 123 LYS A O 1
ATOM 1000 N N . ARG A 1 124 ? -10.946 6.231 14.188 1.00 85.94 124 ARG A N 1
ATOM 1001 C CA . ARG A 1 124 ? -11.239 7.652 13.929 1.00 85.94 124 ARG A CA 1
ATOM 1002 C C . ARG A 1 124 ? -12.528 7.885 13.164 1.00 85.94 124 ARG A C 1
ATOM 1004 O O . ARG A 1 124 ? -12.806 7.255 12.149 1.00 85.94 124 ARG A O 1
ATOM 1011 N N . LYS A 1 125 ? -13.281 8.904 13.576 1.00 87.25 125 LYS A N 1
ATOM 1012 C CA . LYS A 1 125 ? -14.364 9.443 12.751 1.00 87.25 125 LYS A CA 1
ATOM 1013 C C . LYS A 1 125 ? -13.769 10.386 11.702 1.00 87.25 125 LYS A C 1
ATOM 1015 O O . LYS A 1 125 ? -13.177 11.402 12.045 1.00 87.25 125 LYS A O 1
ATOM 1020 N N . ILE A 1 126 ? -13.914 10.022 10.435 1.00 87.75 126 ILE A N 1
ATOM 1021 C CA . ILE A 1 126 ? -13.533 10.815 9.270 1.00 87.75 126 ILE A CA 1
ATOM 1022 C C . ILE A 1 126 ? -14.743 11.653 8.848 1.00 87.75 126 ILE A C 1
ATOM 1024 O O . ILE A 1 126 ? -15.824 11.122 8.577 1.00 87.75 126 ILE A O 1
ATOM 1028 N N . GLU A 1 127 ? -14.574 12.973 8.792 1.00 88.69 127 GLU A N 1
ATOM 1029 C CA . GLU A 1 127 ? -15.638 13.879 8.352 1.00 88.69 127 GLU A CA 1
ATOM 1030 C C . GLU A 1 127 ? -15.950 13.714 6.860 1.00 88.69 127 GLU A C 1
ATOM 1032 O O . GLU A 1 127 ? -15.106 13.291 6.067 1.00 88.69 127 GLU A O 1
ATOM 1037 N N . LYS A 1 128 ? -17.155 14.128 6.440 1.00 86.31 128 LYS A N 1
ATOM 1038 C CA . LYS A 1 128 ? -17.616 13.960 5.052 1.00 86.31 128 LYS A CA 1
ATOM 1039 C C . LYS A 1 128 ? -16.643 14.541 4.018 1.00 86.31 128 LYS A C 1
ATOM 1041 O O . LYS A 1 128 ? -16.397 13.885 3.011 1.00 86.31 128 LYS A O 1
ATOM 1046 N N . ARG A 1 129 ? -16.062 15.716 4.289 1.00 87.19 129 ARG A N 1
ATOM 1047 C CA . ARG A 1 129 ? -15.109 16.390 3.391 1.00 87.19 129 ARG A CA 1
ATOM 1048 C C . ARG A 1 129 ? -13.859 15.545 3.144 1.00 87.19 129 ARG A C 1
ATOM 1050 O O . ARG A 1 129 ? -13.477 15.346 1.995 1.00 87.19 129 ARG A O 1
ATOM 1057 N N . TYR A 1 130 ? -13.257 15.015 4.207 1.00 90.19 130 TYR A N 1
ATOM 1058 C CA . TYR A 1 130 ? -12.056 14.187 4.099 1.00 90.19 130 TYR A CA 1
ATOM 1059 C C . TYR A 1 130 ? -12.338 12.836 3.436 1.00 90.19 130 TYR A C 1
ATOM 1061 O O . TYR A 1 130 ? -11.489 12.344 2.701 1.00 90.19 130 TYR A O 1
ATOM 1069 N N . ARG A 1 131 ? -13.545 12.273 3.596 1.00 90.75 131 ARG A N 1
ATOM 1070 C CA . ARG A 1 131 ? -13.946 11.057 2.864 1.00 90.75 131 ARG A CA 1
ATOM 1071 C C . ARG A 1 131 ? -13.973 11.277 1.353 1.00 90.75 131 ARG A C 1
ATOM 1073 O O . ARG A 1 131 ? -13.443 10.451 0.622 1.00 90.75 131 ARG A O 1
ATOM 1080 N N . CYS A 1 132 ? -14.525 12.400 0.885 1.00 90.06 132 CYS A N 1
ATOM 1081 C CA . CYS A 1 132 ? -14.516 12.720 -0.546 1.00 90.06 132 CYS A CA 1
ATOM 1082 C C . CYS A 1 132 ? -13.089 12.840 -1.094 1.00 90.06 132 CYS A C 1
ATOM 1084 O O . CYS A 1 132 ? -12.806 12.309 -2.162 1.00 90.06 132 CYS A O 1
ATOM 1086 N N . ILE A 1 133 ? -12.186 13.486 -0.348 1.00 93.06 133 ILE A N 1
ATOM 1087 C CA . ILE A 1 133 ? -10.769 13.594 -0.730 1.00 93.06 133 ILE A CA 1
ATOM 1088 C C . ILE A 1 133 ? -10.138 12.203 -0.842 1.00 93.06 133 ILE A C 1
ATOM 1090 O O . ILE A 1 133 ? -9.501 11.906 -1.847 1.00 93.06 133 ILE A O 1
ATOM 1094 N N . VAL A 1 134 ? -10.360 11.334 0.147 1.00 93.31 134 VAL A N 1
ATOM 1095 C CA . VAL A 1 134 ? -9.855 9.953 0.140 1.00 93.31 134 VAL A CA 1
ATOM 1096 C C . VAL A 1 134 ? -10.364 9.171 -1.075 1.00 93.31 134 VAL A C 1
ATOM 1098 O O . VAL A 1 134 ? -9.576 8.493 -1.727 1.00 93.31 134 VAL A O 1
ATOM 1101 N N . TYR A 1 135 ? -11.645 9.291 -1.428 1.00 93.00 135 TYR A N 1
ATOM 1102 C CA . TYR A 1 135 ? -12.194 8.609 -2.604 1.00 93.00 135 TYR A CA 1
ATOM 1103 C C . TYR A 1 135 ? -11.605 9.129 -3.914 1.00 93.00 135 TYR A C 1
ATOM 1105 O O . TYR A 1 135 ? -11.250 8.330 -4.775 1.00 93.00 135 TYR A O 1
ATOM 1113 N N . ILE A 1 136 ? -11.447 10.449 -4.053 1.00 94.00 136 ILE A N 1
ATOM 1114 C CA . ILE A 1 136 ? -10.809 11.049 -5.231 1.00 94.00 136 ILE A CA 1
ATOM 1115 C C . ILE A 1 136 ? -9.365 10.555 -5.355 1.00 94.00 136 ILE A C 1
ATOM 1117 O O . ILE A 1 136 ? -8.958 10.131 -6.432 1.00 94.00 136 ILE A O 1
ATOM 1121 N N . ILE A 1 137 ? -8.609 10.548 -4.254 1.00 93.81 137 ILE A N 1
ATOM 1122 C CA . ILE A 1 137 ? -7.229 10.050 -4.229 1.00 93.81 137 ILE A CA 1
ATOM 1123 C C . ILE A 1 137 ? -7.169 8.561 -4.601 1.00 93.81 137 ILE A C 1
ATOM 1125 O O . ILE A 1 137 ? -6.295 8.174 -5.370 1.00 93.81 137 ILE A O 1
ATOM 1129 N N . GLY A 1 138 ? -8.105 7.738 -4.119 1.00 92.38 138 GLY A N 1
ATOM 1130 C CA . GLY A 1 138 ? -8.194 6.324 -4.496 1.00 92.38 138 GLY A CA 1
ATOM 1131 C C . GLY A 1 138 ? -8.454 6.118 -5.990 1.00 92.38 138 GLY A C 1
ATOM 1132 O O . GLY A 1 138 ? -7.769 5.326 -6.627 1.00 92.38 138 GLY A O 1
ATOM 1133 N N . VAL A 1 139 ? -9.385 6.879 -6.577 1.00 94.50 139 VAL A N 1
ATOM 1134 C CA . VAL A 1 139 ? -9.672 6.826 -8.024 1.00 94.50 139 VAL A CA 1
ATOM 1135 C C . VAL A 1 139 ? -8.474 7.298 -8.849 1.00 94.50 139 VAL A C 1
ATOM 1137 O O . VAL A 1 139 ? -8.156 6.691 -9.870 1.00 94.50 139 VAL A O 1
ATOM 1140 N N . ILE A 1 140 ? -7.781 8.351 -8.404 1.00 94.44 140 ILE A N 1
ATOM 1141 C CA . ILE A 1 140 ? -6.545 8.820 -9.042 1.00 94.44 140 ILE A CA 1
ATOM 1142 C C . ILE A 1 140 ? -5.454 7.747 -8.954 1.00 94.44 140 ILE A C 1
ATOM 1144 O O . ILE A 1 140 ? -4.767 7.523 -9.945 1.00 94.44 140 ILE A O 1
ATOM 1148 N N . GLY A 1 141 ? -5.312 7.069 -7.811 1.00 91.50 141 GLY A N 1
ATOM 1149 C CA . GLY A 1 141 ? -4.382 5.949 -7.636 1.00 91.50 141 GLY A CA 1
ATOM 1150 C C . GLY A 1 141 ? -4.652 4.823 -8.631 1.00 91.50 141 GLY A C 1
ATOM 1151 O O . GLY A 1 141 ? -3.748 4.425 -9.361 1.00 91.50 141 GLY A O 1
ATOM 1152 N N . PHE A 1 142 ? -5.914 4.418 -8.758 1.00 91.50 142 PHE A N 1
ATOM 1153 C CA . PHE A 1 142 ? -6.332 3.391 -9.711 1.00 91.50 142 PHE A CA 1
ATOM 1154 C C . PHE A 1 142 ? -6.051 3.783 -11.167 1.00 91.50 142 PHE A C 1
ATOM 1156 O O . PHE A 1 142 ? -5.471 3.012 -11.933 1.00 91.50 142 PHE A O 1
ATOM 1163 N N . ALA A 1 143 ? -6.408 5.013 -11.549 1.00 92.94 143 ALA A N 1
ATOM 1164 C CA . ALA A 1 143 ? -6.112 5.532 -12.879 1.00 92.94 143 ALA A CA 1
ATOM 1165 C C . ALA A 1 143 ? -4.598 5.609 -13.135 1.00 92.94 143 ALA A C 1
ATOM 1167 O O . ALA A 1 143 ? -4.145 5.272 -14.227 1.00 92.94 143 ALA A O 1
ATOM 1168 N N . PHE A 1 144 ? -3.813 6.011 -12.131 1.00 91.69 144 PHE A N 1
ATOM 1169 C CA . PHE A 1 144 ? -2.356 6.063 -12.209 1.00 91.69 144 PHE A CA 1
ATOM 1170 C C . PHE A 1 144 ? -1.763 4.685 -12.509 1.00 91.69 144 PHE A C 1
ATOM 1172 O O . PHE A 1 144 ? -0.947 4.592 -13.422 1.00 91.69 144 PHE A O 1
ATOM 1179 N N . THR A 1 145 ? -2.209 3.630 -11.817 1.00 89.75 145 THR A N 1
ATOM 1180 C CA . THR A 1 145 ? -1.772 2.245 -12.064 1.00 89.75 145 THR A CA 1
ATOM 1181 C C . THR A 1 145 ? -1.949 1.876 -13.537 1.00 89.75 145 THR A C 1
ATOM 1183 O O . THR A 1 145 ? -0.986 1.537 -14.221 1.00 89.75 145 THR A O 1
ATOM 1186 N N . ILE A 1 146 ? -3.165 2.053 -14.066 1.00 89.12 146 ILE A N 1
ATOM 1187 C CA . ILE A 1 146 ? -3.497 1.700 -15.453 1.00 89.12 146 ILE A CA 1
ATOM 1188 C C . ILE A 1 146 ? -2.675 2.523 -16.448 1.00 89.12 146 ILE A C 1
ATOM 1190 O O . ILE A 1 146 ? -2.121 1.969 -17.399 1.00 89.12 146 ILE A O 1
ATOM 1194 N N . ILE A 1 147 ? -2.598 3.843 -16.255 1.00 90.25 147 ILE A N 1
ATOM 1195 C CA . ILE A 1 147 ? -1.933 4.754 -17.193 1.00 90.25 147 ILE A CA 1
ATOM 1196 C C . ILE A 1 147 ? -0.427 4.489 -17.226 1.00 90.25 147 ILE A C 1
ATOM 1198 O O . ILE A 1 147 ? 0.148 4.373 -18.307 1.00 90.25 147 ILE A O 1
ATOM 1202 N N . VAL A 1 148 ? 0.218 4.389 -16.063 1.00 88.19 148 VAL A N 1
ATOM 1203 C CA . VAL A 1 148 ? 1.672 4.218 -15.967 1.00 88.19 148 VAL A CA 1
ATOM 1204 C C . VAL A 1 148 ? 2.100 2.861 -16.508 1.00 88.19 148 VAL A C 1
ATOM 1206 O O . VAL A 1 148 ? 3.002 2.820 -17.349 1.00 88.19 148 VAL A O 1
ATOM 1209 N N . ASP A 1 149 ? 1.423 1.777 -16.119 1.00 86.31 149 ASP A N 1
ATOM 1210 C CA . ASP A 1 149 ? 1.733 0.448 -16.652 1.00 86.31 149 ASP A CA 1
ATOM 1211 C C . ASP A 1 149 ? 1.498 0.388 -18.166 1.00 86.31 149 ASP A C 1
ATOM 1213 O O . ASP A 1 149 ? 2.334 -0.151 -18.888 1.00 86.31 149 ASP A O 1
ATOM 1217 N N . SER A 1 150 ? 0.436 1.021 -18.681 1.00 85.44 150 SER A N 1
ATOM 1218 C CA . SER A 1 150 ? 0.186 1.089 -20.130 1.00 85.44 150 SER A CA 1
ATOM 1219 C C . SER A 1 150 ? 1.286 1.853 -20.872 1.00 85.44 150 SER A C 1
ATOM 1221 O O . SER A 1 150 ? 1.757 1.405 -21.916 1.00 85.44 150 SER A O 1
ATOM 1223 N N . ILE A 1 151 ? 1.735 2.997 -20.339 1.00 87.00 151 ILE A N 1
ATOM 1224 C CA . ILE A 1 151 ? 2.821 3.787 -20.938 1.00 87.00 151 ILE A CA 1
ATOM 1225 C C . ILE A 1 151 ? 4.117 2.976 -20.976 1.00 87.00 151 ILE A C 1
ATOM 1227 O O . ILE A 1 151 ? 4.819 2.993 -21.988 1.00 87.00 151 ILE A O 1
ATOM 1231 N N . ILE A 1 152 ? 4.449 2.282 -19.887 1.00 84.81 152 ILE A N 1
ATOM 1232 C CA . ILE A 1 152 ? 5.667 1.475 -19.811 1.00 84.81 152 ILE A CA 1
ATOM 1233 C C . ILE A 1 152 ? 5.560 0.275 -20.747 1.00 84.81 152 ILE A C 1
ATOM 1235 O O . ILE A 1 152 ? 6.479 0.066 -21.531 1.00 84.81 152 ILE A O 1
ATOM 1239 N N . ALA A 1 153 ? 4.432 -0.437 -20.756 1.00 85.88 153 ALA A N 1
ATOM 1240 C CA . ALA A 1 153 ? 4.221 -1.592 -21.622 1.00 85.88 153 ALA A CA 1
ATOM 1241 C C . ALA A 1 153 ? 4.338 -1.240 -23.114 1.00 85.88 153 ALA A C 1
ATOM 1243 O O . ALA A 1 153 ? 4.969 -1.969 -23.879 1.00 85.88 153 ALA A O 1
ATOM 1244 N N . ILE A 1 154 ? 3.804 -0.085 -23.533 1.00 85.69 154 ILE A N 1
ATOM 1245 C CA . ILE A 1 154 ? 3.962 0.412 -24.910 1.00 85.69 154 ILE A CA 1
ATOM 1246 C C . ILE A 1 154 ? 5.435 0.725 -25.214 1.00 85.69 154 ILE A C 1
ATOM 1248 O O . ILE A 1 154 ? 5.912 0.446 -26.314 1.00 85.69 154 ILE A O 1
ATOM 1252 N N . ARG A 1 155 ? 6.176 1.294 -24.256 1.00 82.12 155 ARG A N 1
ATOM 1253 C CA . ARG A 1 155 ? 7.593 1.652 -24.439 1.00 82.12 155 ARG A CA 1
ATOM 1254 C C . ARG A 1 155 ? 8.517 0.440 -24.481 1.00 82.12 155 ARG A C 1
ATOM 1256 O O . ARG A 1 155 ? 9.446 0.432 -25.280 1.00 82.12 155 ARG A O 1
ATOM 1263 N N . THR A 1 156 ? 8.290 -0.551 -23.626 1.00 79.81 156 THR A N 1
ATOM 1264 C CA . THR A 1 156 ? 9.150 -1.736 -23.496 1.00 79.81 156 THR A CA 1
ATOM 1265 C C . THR A 1 156 ? 8.718 -2.886 -24.401 1.00 79.81 156 THR A C 1
ATOM 1267 O O . THR A 1 156 ? 9.471 -3.846 -24.541 1.00 79.81 156 THR A O 1
ATOM 1270 N N . GLN A 1 157 ? 7.532 -2.797 -25.022 1.00 81.25 157 GLN A N 1
ATOM 1271 C CA . GLN A 1 157 ? 6.905 -3.873 -25.804 1.00 81.25 157 GLN A CA 1
ATOM 1272 C C . GLN A 1 157 ? 6.753 -5.177 -24.998 1.00 81.25 157 GLN A C 1
ATOM 1274 O O . GLN A 1 157 ? 6.738 -6.276 -25.551 1.00 81.25 157 GLN A O 1
ATOM 1279 N N . GLN A 1 158 ? 6.650 -5.060 -23.673 1.00 78.31 158 GLN A N 1
ATOM 1280 C CA . GLN A 1 158 ? 6.511 -6.175 -22.744 1.00 78.31 158 GLN A CA 1
ATOM 1281 C C . GLN A 1 158 ? 5.416 -5.871 -21.727 1.00 78.31 158 GLN A C 1
ATOM 1283 O O . GLN A 1 158 ? 5.196 -4.721 -21.352 1.00 78.31 158 GLN A O 1
ATOM 1288 N N . TYR A 1 159 ? 4.737 -6.917 -21.257 1.00 71.31 159 TYR A N 1
ATOM 1289 C CA . TYR A 1 159 ? 3.791 -6.786 -20.155 1.00 71.31 159 TYR A CA 1
ATOM 1290 C C . TYR A 1 159 ? 4.521 -6.293 -18.899 1.00 71.31 159 TYR A C 1
ATOM 1292 O O . TYR A 1 159 ? 5.489 -6.912 -18.456 1.00 71.31 159 TYR A O 1
ATOM 1300 N N . CYS A 1 160 ? 4.045 -5.187 -18.333 1.00 70.81 160 CYS A N 1
ATOM 1301 C CA . CYS A 1 160 ? 4.580 -4.592 -17.117 1.00 70.81 160 CYS A CA 1
ATOM 1302 C C . CYS A 1 160 ? 3.529 -4.681 -16.006 1.00 70.81 160 CYS A C 1
ATOM 1304 O O . CYS A 1 160 ? 2.362 -4.375 -16.237 1.00 70.81 160 CYS A O 1
ATOM 1306 N N . ASN A 1 161 ? 3.947 -5.113 -14.814 1.00 75.62 161 ASN A N 1
ATOM 1307 C CA . ASN A 1 161 ? 3.097 -5.219 -13.620 1.00 75.62 161 ASN A CA 1
ATOM 1308 C C . ASN A 1 161 ? 3.722 -4.489 -12.423 1.00 75.62 161 ASN A C 1
ATOM 1310 O O . ASN A 1 161 ? 3.513 -4.850 -11.263 1.00 75.62 161 ASN A O 1
ATOM 1314 N N . ASN A 1 162 ? 4.571 -3.508 -12.715 1.00 78.25 162 ASN A N 1
ATOM 1315 C CA . ASN A 1 162 ? 5.426 -2.853 -11.738 1.00 78.25 162 ASN A CA 1
ATOM 1316 C C . ASN A 1 162 ? 4.598 -2.067 -10.714 1.00 78.25 162 ASN A C 1
ATOM 1318 O O . ASN A 1 162 ? 4.941 -2.054 -9.528 1.00 78.25 162 ASN A O 1
ATOM 1322 N N . TYR A 1 163 ? 3.479 -1.475 -11.141 1.00 83.19 163 TYR A N 1
ATOM 1323 C CA . TYR A 1 163 ? 2.686 -0.581 -10.300 1.00 83.19 163 TYR A CA 1
ATOM 1324 C C . TYR A 1 163 ? 1.523 -1.268 -9.568 1.00 83.19 163 TYR A C 1
ATOM 1326 O O . TYR A 1 163 ? 0.943 -0.656 -8.672 1.00 83.19 163 TYR A O 1
ATOM 1334 N N . TYR A 1 164 ? 1.288 -2.563 -9.798 1.00 80.75 164 TYR A N 1
ATOM 1335 C CA . TYR A 1 164 ? 0.295 -3.382 -9.078 1.00 80.75 164 TYR A CA 1
ATOM 1336 C C . TYR A 1 164 ? 0.779 -3.948 -7.729 1.00 80.75 164 TYR A C 1
ATOM 1338 O O . TYR A 1 164 ? 0.037 -4.646 -7.037 1.00 80.75 164 TYR A O 1
ATOM 1346 N N . GLY A 1 165 ? 2.030 -3.694 -7.341 1.00 82.75 165 GLY A N 1
ATOM 1347 C CA . GLY A 1 165 ? 2.597 -4.195 -6.091 1.00 82.75 165 GLY A CA 1
ATOM 1348 C C . GLY A 1 165 ? 1.870 -3.679 -4.843 1.00 82.75 165 GLY A C 1
ATOM 1349 O O . GLY A 1 165 ? 1.577 -2.491 -4.720 1.00 82.75 165 GLY A O 1
ATOM 1350 N N . ASN A 1 166 ? 1.667 -4.561 -3.857 1.00 82.44 166 ASN A N 1
ATOM 1351 C CA . ASN A 1 166 ? 0.980 -4.233 -2.599 1.00 82.44 166 ASN A CA 1
ATOM 1352 C C . ASN A 1 166 ? 1.635 -3.088 -1.810 1.00 82.44 166 ASN A C 1
ATOM 1354 O O . ASN A 1 166 ? 0.984 -2.490 -0.965 1.00 82.44 166 ASN A O 1
ATOM 1358 N N . PHE A 1 167 ? 2.909 -2.780 -2.047 1.00 84.25 167 PHE A N 1
ATOM 1359 C CA . PHE A 1 167 ? 3.643 -1.720 -1.346 1.00 84.25 167 PHE A CA 1
ATOM 1360 C C . PHE A 1 167 ? 3.813 -0.445 -2.169 1.00 84.25 167 PHE A C 1
ATOM 1362 O O . PHE A 1 167 ? 4.638 0.394 -1.828 1.00 84.25 167 PHE A O 1
ATOM 1369 N N . ASN A 1 168 ? 3.020 -0.276 -3.225 1.00 88.06 168 ASN A N 1
ATOM 1370 C CA . ASN A 1 168 ? 3.034 0.943 -4.015 1.00 88.06 168 ASN A CA 1
ATOM 1371 C C . ASN A 1 168 ? 2.068 1.984 -3.447 1.00 88.06 168 ASN A C 1
ATOM 1373 O O . ASN A 1 168 ? 0.996 1.657 -2.935 1.00 88.06 168 ASN A O 1
ATOM 1377 N N . VAL A 1 169 ? 2.429 3.263 -3.570 1.00 91.06 169 VAL A N 1
ATOM 1378 C CA . VAL A 1 169 ? 1.647 4.371 -2.997 1.00 91.06 169 VAL A CA 1
ATOM 1379 C C . VAL A 1 169 ? 0.237 4.440 -3.597 1.00 91.06 169 VAL A C 1
ATOM 1381 O O . VAL A 1 169 ? -0.722 4.686 -2.870 1.00 91.06 169 VAL A O 1
ATOM 1384 N N . ASN A 1 170 ? 0.086 4.169 -4.896 1.00 92.50 170 ASN A N 1
ATOM 1385 C CA . ASN A 1 170 ? -1.216 4.081 -5.566 1.00 92.50 170 ASN A CA 1
ATOM 1386 C C . ASN A 1 170 ? -2.113 2.997 -4.943 1.00 92.50 170 ASN A C 1
ATOM 1388 O O . ASN A 1 170 ? -3.259 3.288 -4.604 1.00 92.50 170 ASN A O 1
ATOM 1392 N N . VAL A 1 171 ? -1.572 1.806 -4.671 1.00 91.00 171 VAL A N 1
ATOM 1393 C CA . VAL A 1 171 ? -2.318 0.708 -4.033 1.00 91.00 171 VAL A CA 1
ATOM 1394 C C . VAL A 1 171 ? -2.676 1.038 -2.580 1.00 91.00 171 VAL A C 1
ATOM 1396 O O . VAL A 1 171 ? -3.787 0.744 -2.141 1.00 91.00 171 VAL A O 1
ATOM 1399 N N . VAL A 1 172 ? -1.800 1.727 -1.834 1.00 92.38 172 VAL A N 1
ATOM 1400 C CA . VAL A 1 172 ? -2.137 2.231 -0.485 1.00 92.38 172 VAL A CA 1
ATOM 1401 C C . VAL A 1 172 ? -3.340 3.176 -0.548 1.00 92.38 172 VAL A C 1
ATOM 1403 O O . VAL A 1 172 ? -4.267 3.051 0.251 1.00 92.38 172 VAL A O 1
ATOM 1406 N N . CYS A 1 173 ? -3.350 4.109 -1.502 1.00 93.31 173 CYS A N 1
ATOM 1407 C CA . CYS A 1 173 ? -4.454 5.046 -1.707 1.00 93.31 173 CYS A CA 1
ATOM 1408 C C . CYS A 1 173 ? -5.773 4.326 -2.023 1.00 93.31 173 CYS A C 1
ATOM 1410 O O . CYS A 1 173 ? -6.808 4.651 -1.437 1.00 93.31 173 CYS A O 1
ATOM 1412 N N . GLU A 1 174 ? -5.732 3.326 -2.902 1.00 92.62 174 GLU A N 1
ATOM 1413 C CA . GLU A 1 174 ? -6.879 2.474 -3.226 1.00 92.62 174 GLU A CA 1
ATOM 1414 C C . GLU A 1 174 ? -7.382 1.713 -1.989 1.00 92.62 174 GLU A C 1
ATOM 1416 O O . GLU A 1 174 ? -8.574 1.751 -1.677 1.00 92.62 174 GLU A O 1
ATOM 1421 N N . ALA A 1 175 ? -6.478 1.098 -1.222 1.00 92.75 175 ALA A N 1
ATOM 1422 C CA . ALA A 1 175 ? -6.816 0.360 -0.008 1.00 92.75 175 ALA A CA 1
ATOM 1423 C C . ALA A 1 175 ? -7.484 1.256 1.049 1.00 92.75 175 ALA A C 1
ATOM 1425 O O . ALA A 1 175 ? -8.489 0.869 1.650 1.00 92.75 175 ALA A O 1
ATOM 1426 N N . VAL A 1 176 ? -6.978 2.477 1.252 1.00 93.75 176 VAL A N 1
ATOM 1427 C CA . VAL A 1 176 ? -7.571 3.460 2.176 1.00 93.75 176 VAL A CA 1
ATOM 1428 C C . VAL A 1 176 ? -8.953 3.912 1.696 1.00 93.75 176 VAL A C 1
ATOM 1430 O O . VAL A 1 176 ? -9.866 4.070 2.516 1.00 93.75 176 VAL A O 1
ATOM 1433 N N . ALA A 1 177 ? -9.138 4.088 0.385 1.00 93.25 177 ALA A N 1
ATOM 1434 C CA . ALA A 1 177 ? -10.427 4.441 -0.199 1.00 93.25 177 ALA A CA 1
ATOM 1435 C C . ALA A 1 177 ? -11.464 3.329 -0.018 1.00 93.25 177 ALA A C 1
ATOM 1437 O O . ALA A 1 177 ? -12.564 3.605 0.465 1.00 93.25 177 ALA A O 1
ATOM 1438 N N . ILE A 1 178 ? -11.097 2.078 -0.312 1.00 92.69 178 ILE A N 1
ATOM 1439 C CA . ILE A 1 178 ? -11.965 0.911 -0.120 1.00 92.69 178 ILE A CA 1
ATOM 1440 C C . ILE A 1 178 ? -12.298 0.732 1.363 1.00 92.69 178 ILE A C 1
ATOM 1442 O O . ILE A 1 178 ? -13.470 0.604 1.707 1.00 92.69 178 ILE A O 1
ATOM 1446 N N . HIS A 1 179 ? -11.308 0.798 2.259 1.00 92.31 179 HIS A N 1
ATOM 1447 C CA . HIS A 1 179 ? -11.540 0.703 3.702 1.00 92.31 179 HIS A CA 1
ATOM 1448 C C . HIS A 1 179 ? -12.527 1.774 4.189 1.00 92.31 179 HIS A C 1
ATOM 1450 O O . HIS A 1 179 ? -13.479 1.472 4.905 1.00 92.31 179 HIS A O 1
ATOM 1456 N N . THR A 1 180 ? -12.335 3.028 3.767 1.00 91.19 180 THR A N 1
ATOM 1457 C CA . THR A 1 180 ? -13.223 4.138 4.145 1.00 91.19 180 THR A CA 1
ATOM 1458 C C . THR A 1 180 ? -14.631 3.944 3.580 1.00 91.19 180 THR A C 1
ATOM 1460 O O . THR A 1 180 ? -15.60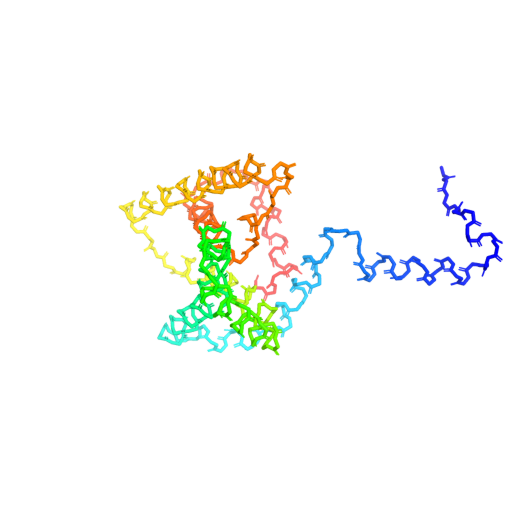6 4.223 4.277 1.00 91.19 180 THR A O 1
ATOM 1463 N N . LEU A 1 181 ? -14.752 3.434 2.351 1.00 90.00 181 LEU A N 1
ATOM 1464 C CA . LEU A 1 181 ? -16.039 3.120 1.736 1.00 90.00 181 LEU A CA 1
ATOM 1465 C C . LEU A 1 181 ? -16.771 2.066 2.560 1.00 90.00 181 LEU A C 1
ATOM 1467 O O . LEU A 1 181 ? -17.885 2.326 3.002 1.00 90.00 181 LEU A O 1
ATOM 1471 N N . VAL A 1 182 ? -16.123 0.931 2.829 1.00 88.88 182 VAL A N 1
ATOM 1472 C CA . VAL A 1 182 ? -16.698 -0.179 3.604 1.00 88.88 182 VAL A CA 1
ATOM 1473 C C . VAL A 1 182 ? -17.111 0.283 5.001 1.00 88.88 182 VAL A C 1
ATOM 1475 O O . VAL A 1 182 ? -18.205 -0.032 5.452 1.00 88.88 182 VAL A O 1
ATOM 1478 N N . LYS A 1 183 ? -16.280 1.089 5.668 1.00 87.00 183 LYS A N 1
ATOM 1479 C CA . LYS A 1 183 ? -16.556 1.598 7.016 1.00 87.00 183 LYS A CA 1
ATOM 1480 C C . LYS A 1 183 ? -17.820 2.459 7.103 1.00 87.00 183 LYS A C 1
ATOM 1482 O O . LYS A 1 183 ? -18.495 2.471 8.128 1.00 87.00 183 LYS A O 1
ATOM 1487 N N . TYR A 1 184 ? -18.100 3.245 6.066 1.00 86.69 184 TYR A N 1
ATOM 1488 C CA . TYR A 1 184 ? -19.199 4.215 6.060 1.00 86.69 184 TYR A CA 1
ATOM 1489 C C . TYR A 1 184 ? -20.403 3.786 5.224 1.00 86.69 184 TYR A C 1
ATOM 1491 O O . TYR A 1 184 ? -21.373 4.543 5.137 1.00 86.69 184 TYR A O 1
ATOM 1499 N N . HIS A 1 185 ? -20.339 2.616 4.599 1.00 81.50 185 HIS A N 1
ATOM 1500 C CA . HIS A 1 185 ? -21.441 2.039 3.856 1.00 81.50 185 HIS A CA 1
ATOM 1501 C C . HIS A 1 185 ? -22.245 1.114 4.777 1.00 81.50 185 HIS A C 1
ATOM 1503 O O . HIS A 1 185 ? -21.702 0.170 5.345 1.00 81.50 185 HIS A O 1
ATOM 1509 N N . ASP A 1 186 ? -23.543 1.382 4.936 1.00 68.06 186 ASP A N 1
ATOM 1510 C CA . ASP A 1 186 ? -24.428 0.527 5.732 1.00 68.06 186 ASP A CA 1
ATOM 1511 C C . ASP A 1 186 ? -24.713 -0.782 4.983 1.00 68.06 186 ASP A C 1
ATOM 1513 O O . ASP A 1 186 ? -25.538 -0.838 4.067 1.00 68.06 186 ASP A O 1
ATOM 1517 N N . TYR A 1 187 ? -24.061 -1.869 5.396 1.00 64.50 187 TYR A N 1
ATOM 1518 C CA . TYR A 1 187 ? -24.380 -3.210 4.910 1.00 64.50 187 TYR A CA 1
ATOM 1519 C C . TYR A 1 187 ? -25.643 -3.729 5.609 1.00 64.50 187 TYR A C 1
ATOM 1521 O O . TYR A 1 187 ? -25.605 -4.338 6.676 1.00 64.50 187 TYR A O 1
ATOM 1529 N N . ARG A 1 188 ? -26.797 -3.501 4.976 1.00 56.22 188 ARG A N 1
ATOM 1530 C CA . ARG A 1 188 ? -28.136 -3.914 5.444 1.00 56.22 188 ARG A CA 1
ATOM 1531 C C . ARG A 1 188 ? -28.443 -5.421 5.336 1.00 56.22 188 ARG A C 1
ATOM 1533 O O . ARG A 1 188 ? -29.600 -5.812 5.451 1.00 56.22 188 ARG A O 1
ATOM 1540 N N . SER A 1 189 ? -27.448 -6.282 5.116 1.00 62.31 189 SER A N 1
ATOM 1541 C CA . SER A 1 189 ? -27.663 -7.734 5.027 1.00 62.31 189 SER A CA 1
ATOM 1542 C C . SER A 1 189 ? -27.490 -8.398 6.391 1.00 62.31 189 SER A C 1
ATOM 1544 O O . SER A 1 189 ? -26.379 -8.542 6.904 1.00 62.31 189 SER A O 1
ATOM 1546 N N . GLU A 1 190 ? -28.604 -8.831 6.978 1.00 62.94 190 GLU A N 1
ATOM 1547 C CA . GLU A 1 190 ? -28.639 -9.494 8.285 1.00 62.94 190 GLU A CA 1
ATOM 1548 C C . GLU A 1 190 ? -27.820 -10.801 8.305 1.00 62.94 190 GLU A C 1
ATOM 1550 O O . GLU A 1 190 ? -27.188 -11.140 9.307 1.00 62.94 190 GLU A O 1
ATOM 1555 N N . THR A 1 191 ? -27.774 -11.511 7.175 1.00 65.50 191 THR A N 1
ATOM 1556 C CA . THR A 1 191 ? -27.049 -12.778 7.008 1.00 65.50 191 THR A CA 1
ATOM 1557 C C . THR A 1 191 ? -25.535 -12.573 6.973 1.00 65.50 191 THR A C 1
ATOM 1559 O O . THR A 1 191 ? -24.800 -13.320 7.619 1.00 65.50 191 THR A O 1
ATOM 1562 N N . LEU A 1 192 ? -25.061 -11.533 6.273 1.00 67.00 192 LEU A N 1
ATOM 1563 C CA . LEU A 1 192 ? -23.637 -11.179 6.228 1.00 67.00 192 LEU A CA 1
ATOM 1564 C C . LEU A 1 192 ? -23.141 -10.709 7.596 1.00 67.00 192 LEU A C 1
ATOM 1566 O O . LEU A 1 192 ? -22.064 -11.119 8.018 1.00 67.00 192 LEU A O 1
ATOM 1570 N N . ASN A 1 193 ? -23.950 -9.935 8.325 1.00 67.38 193 ASN A N 1
ATOM 1571 C CA . ASN A 1 193 ? -23.597 -9.500 9.676 1.00 67.38 193 ASN A CA 1
ATOM 1572 C C . ASN A 1 193 ? -23.505 -10.681 10.652 1.00 67.38 193 ASN A C 1
ATOM 1574 O O . ASN A 1 193 ? -22.532 -10.776 11.396 1.00 67.38 193 ASN A O 1
ATOM 1578 N N . LYS A 1 194 ? -24.453 -11.630 10.622 1.00 69.88 194 LYS A N 1
ATOM 1579 C CA . LYS A 1 194 ? -24.386 -12.843 11.463 1.00 69.88 194 LYS A CA 1
ATOM 1580 C C . LYS A 1 194 ? -23.150 -13.690 11.147 1.00 69.88 194 LYS A C 1
ATOM 1582 O O . LYS A 1 194 ? -22.466 -14.133 12.066 1.00 69.88 194 LYS A O 1
ATOM 1587 N N . PHE A 1 195 ? -22.833 -13.876 9.867 1.00 73.94 195 PHE A N 1
ATOM 1588 C CA . PHE A 1 195 ? -21.650 -14.625 9.442 1.00 73.94 195 PHE A CA 1
ATOM 1589 C C . PHE A 1 195 ? -20.340 -13.928 9.846 1.00 73.94 195 PHE A C 1
ATOM 1591 O O . PHE A 1 195 ? -19.457 -14.567 10.418 1.00 73.94 195 PHE A O 1
ATOM 1598 N N . ALA A 1 196 ? -20.244 -12.611 9.638 1.00 68.50 196 ALA A N 1
ATOM 1599 C CA . ALA A 1 196 ? -19.088 -11.807 10.028 1.00 68.50 196 ALA A CA 1
ATOM 1600 C C . ALA A 1 196 ? -18.864 -11.810 11.548 1.00 68.50 196 ALA A C 1
ATOM 1602 O O . ALA A 1 196 ? -17.731 -11.964 11.993 1.00 68.50 196 ALA A O 1
ATOM 1603 N N . ILE A 1 197 ? -19.930 -11.721 12.354 1.00 69.44 197 ILE A N 1
ATOM 1604 C CA . ILE A 1 197 ? -19.840 -11.798 13.821 1.00 69.44 197 ILE A CA 1
ATOM 1605 C C . ILE A 1 197 ? -19.340 -13.178 14.268 1.00 69.44 197 ILE A C 1
ATOM 1607 O O . ILE A 1 197 ? -18.494 -13.262 15.158 1.00 69.44 197 ILE A O 1
ATOM 1611 N N . THR A 1 198 ? -19.827 -14.262 13.657 1.00 74.25 198 THR A N 1
ATOM 1612 C CA . THR A 1 198 ? -19.358 -15.619 13.973 1.00 74.25 198 THR A CA 1
ATOM 1613 C C . THR A 1 198 ? -17.877 -15.780 13.635 1.00 74.25 198 THR A C 1
ATOM 1615 O O . THR A 1 198 ? -17.107 -16.221 14.483 1.00 74.25 198 THR A O 1
ATOM 1618 N N . ILE A 1 199 ? -17.444 -15.359 12.443 1.00 70.56 199 ILE A N 1
ATOM 1619 C CA . ILE A 1 199 ? -16.026 -15.421 12.060 1.00 70.56 199 ILE A CA 1
ATOM 1620 C C . ILE A 1 199 ? -15.161 -14.496 12.922 1.00 70.56 199 ILE A C 1
ATOM 1622 O O . ILE A 1 199 ? -14.057 -14.890 13.280 1.00 70.56 199 ILE A O 1
ATOM 1626 N N . SER A 1 200 ? -15.642 -13.312 13.313 1.00 66.00 200 SER A N 1
ATOM 1627 C CA . SER A 1 200 ? -14.918 -12.417 14.231 1.00 66.00 200 SER A CA 1
ATOM 1628 C C . SER A 1 200 ? -14.581 -13.123 15.541 1.00 66.00 200 SER A C 1
ATOM 1630 O O . SER A 1 200 ? -13.417 -13.166 15.935 1.00 66.00 200 SER A O 1
ATOM 1632 N N . LYS A 1 201 ? -15.582 -13.766 16.157 1.00 67.62 201 LYS A N 1
ATOM 1633 C CA . LYS A 1 201 ? -15.432 -14.460 17.443 1.00 67.62 201 LYS A CA 1
ATOM 1634 C C . LYS A 1 201 ? -14.434 -15.616 17.392 1.00 67.62 201 LYS A C 1
ATOM 1636 O O . LYS A 1 201 ? -13.709 -15.826 18.358 1.00 67.62 201 LYS A O 1
ATOM 1641 N N . TYR A 1 202 ? -14.405 -16.369 16.291 1.00 61.72 202 TYR A N 1
ATOM 1642 C CA . TYR A 1 202 ? -13.551 -17.557 16.165 1.00 61.72 202 TYR A CA 1
ATOM 1643 C C . TYR A 1 202 ? -12.209 -17.300 15.463 1.00 61.72 202 TYR A C 1
ATOM 1645 O O . TYR A 1 202 ? -11.275 -18.072 15.655 1.00 61.72 202 TYR A O 1
ATOM 1653 N N . GLY A 1 203 ? -12.098 -16.241 14.657 1.00 51.06 203 GLY A N 1
ATOM 1654 C CA . GLY A 1 203 ? -10.928 -15.959 13.821 1.00 51.06 203 GLY A CA 1
ATOM 1655 C C . GLY A 1 203 ? -10.066 -14.787 14.290 1.00 51.06 203 GLY A C 1
ATOM 1656 O O . GLY A 1 203 ? -8.852 -14.841 14.132 1.00 51.06 203 GLY A O 1
ATOM 1657 N N . PHE A 1 204 ? -10.660 -13.741 14.874 1.00 54.12 204 PHE A N 1
ATOM 1658 C CA . PHE A 1 204 ? -9.951 -12.487 15.167 1.00 54.12 204 PHE A CA 1
ATOM 1659 C C . PHE A 1 204 ? -9.591 -12.302 16.649 1.00 54.12 204 PHE A C 1
ATOM 1661 O O . PHE A 1 204 ? -8.881 -11.354 16.987 1.00 54.12 204 PHE A O 1
ATOM 1668 N N . GLY A 1 205 ? -10.005 -13.222 17.533 1.00 46.94 205 GLY A N 1
ATOM 1669 C CA . GLY A 1 205 ? -9.607 -13.219 18.948 1.00 46.94 205 GLY A CA 1
ATOM 1670 C C . GLY A 1 205 ? -9.986 -11.937 19.702 1.00 46.94 205 GLY A C 1
ATOM 1671 O O . GLY A 1 205 ? -9.299 -11.562 20.657 1.00 46.94 205 GLY A O 1
ATOM 1672 N N . VAL A 1 206 ? -11.046 -11.265 19.237 1.00 39.06 206 VAL A N 1
ATOM 1673 C CA . VAL A 1 206 ? -11.736 -10.128 19.859 1.00 39.06 206 VAL A CA 1
ATOM 1674 C C . VAL A 1 206 ? -13.237 -10.340 19.698 1.00 39.06 206 VAL A C 1
ATOM 1676 O O . VAL A 1 206 ? -13.670 -10.686 18.572 1.00 39.06 206 VAL A O 1
#

Foldseek 3Di:
DPQDDPVCVVPHVVVVVVVVVCCVVVDDPPCVVVVLVVVLVVCVVVLCVQLVDPVSLVVLLVVLLVLQFVVVQVLLVCVLPPVVPDVVSVVVSVVVVVVSVVVVSCSPSVVSSLVSVLVVLLVDDDDPVVLVVLLVLLVVLVVCQVVVQVVSCVVVVHRDNSSVDSRYPSNVSNSSNVSSCVSPDDPPDPVVVVVVVVCCVVPVVD

Radius of gyration: 21.5 Å; chains: 1; bounding box: 53×60×48 Å

Secondary structure (DSSP, 8-state):
-----HHHHHHHHHHHHHHHHHHHHH-STTTHHHHHHHHHHHHHHHHHHHTTSHHHHHHHHHHHIIIIIIHHHHHHHHIIIIITT-HHHHHHHHHHHHHHHHTTHIIIIIHHHHHHHHHHHHHSPPPHHHHHHHHHHHHHHHHHHHHHHHHHHHHHTS---GGG-TTSHHHHHHHHHHHHHHHHS----HHHHHHHHHHIIIII--

pLDDT: mean 77.41, std 13.77, range [38.12, 94.5]

Sequence (206 aa):
MHLMNKDTLENGVLYGLKAHLDSIVVGHYHMWFILMIIGMYMCTPFLKKIVSEEKTTKYFLGLSFIFAIFITWIIQLTNDFIAYKNDFAAKVVGAVNTNLSSMCMNMVLGFSFYFVLGYYLDKRKIEKRYRCIVYIIGVIGFAFTIIVDSIIAIRTQQYCNNYYGNFNVNVVCEAVAIHTLVKYHDYRSETLNKFAITISKYGFGV